Protein AF-0000000078073956 (afdb_homodimer)

Structure (mmCIF, N/CA/C/O backbone):
data_AF-0000000078073956-model_v1
#
loop_
_entity.id
_entity.type
_entity.pdbx_description
1 polymer 'Uncharacterized protein'
#
loop_
_atom_site.group_PDB
_atom_site.id
_atom_site.type_symbol
_atom_site.label_atom_id
_atom_site.label_alt_id
_atom_site.label_comp_id
_atom_site.label_asym_id
_atom_site.label_entity_id
_atom_site.label_seq_id
_atom_site.pdbx_PDB_ins_code
_atom_site.Cartn_x
_atom_site.Cartn_y
_atom_site.Cartn_z
_atom_site.occupancy
_atom_site.B_iso_or_equiv
_atom_site.auth_seq_id
_atom_site.auth_comp_id
_atom_site.auth_asym_id
_atom_site.auth_atom_id
_atom_site.pdbx_PDB_model_num
ATOM 1 N N . MET A 1 1 ? 27.609 -15.836 -13.531 1 16.92 1 MET A N 1
ATOM 2 C CA . MET A 1 1 ? 26.422 -16.516 -14.062 1 16.92 1 MET A CA 1
ATOM 3 C C . MET A 1 1 ? 25.359 -16.672 -12.992 1 16.92 1 MET A C 1
ATOM 5 O O . MET A 1 1 ? 25.562 -16.297 -11.836 1 16.92 1 MET A O 1
ATOM 9 N N . GLY A 1 2 ? 24.703 -18.016 -12.875 1 18.69 2 GLY A N 1
ATOM 10 C CA . GLY A 1 2 ? 23.375 -18.609 -12.781 1 18.69 2 GLY A CA 1
ATOM 11 C C . GLY A 1 2 ? 22.906 -18.781 -11.352 1 18.69 2 GLY A C 1
ATOM 12 O O . GLY A 1 2 ? 22 -19.578 -11.094 1 18.69 2 GLY A O 1
ATOM 13 N N . THR A 1 3 ? 23.516 -18.359 -10.336 1 19.8 3 THR A N 1
ATOM 14 C CA . THR A 1 3 ? 23.297 -18.859 -8.984 1 19.8 3 THR A CA 1
ATOM 15 C C . THR A 1 3 ? 21.969 -18.359 -8.43 1 19.8 3 THR A C 1
ATOM 17 O O . THR A 1 3 ? 21.406 -18.953 -7.508 1 19.8 3 THR A O 1
ATOM 20 N N . LEU A 1 4 ? 21.672 -17.156 -8.805 1 22.12 4 LEU A N 1
ATOM 21 C CA . LEU A 1 4 ? 20.484 -16.656 -8.133 1 22.12 4 LEU A CA 1
ATOM 22 C C . LEU A 1 4 ? 19.266 -17.484 -8.492 1 22.12 4 LEU A C 1
ATOM 24 O O . LEU A 1 4 ? 18.25 -17.453 -7.785 1 22.12 4 LEU A O 1
ATOM 28 N N . PHE A 1 5 ? 19.422 -18.281 -9.641 1 25.7 5 PHE A N 1
ATOM 29 C CA . PHE A 1 5 ? 18.344 -19.188 -10.008 1 25.7 5 PHE A CA 1
ATOM 30 C C . PHE A 1 5 ? 18.297 -20.375 -9.07 1 25.7 5 PHE A C 1
ATOM 32 O O . PHE A 1 5 ? 17.328 -21.141 -9.062 1 25.7 5 PHE A O 1
ATOM 39 N N . SER A 1 6 ? 19.469 -20.609 -8.352 1 22.72 6 SER A N 1
ATOM 40 C CA . SER A 1 6 ? 19.516 -21.828 -7.535 1 22.72 6 SER A CA 1
ATOM 41 C C . SER A 1 6 ? 18.625 -21.688 -6.305 1 22.72 6 SER A C 1
ATOM 43 O O . SER A 1 6 ? 18.094 -22.688 -5.805 1 22.72 6 SER A O 1
ATOM 45 N N . ALA A 1 7 ? 18.578 -20.516 -5.809 1 25.17 7 ALA A N 1
ATOM 46 C CA . ALA A 1 7 ? 17.828 -20.5 -4.559 1 25.17 7 ALA A CA 1
ATOM 47 C C . ALA A 1 7 ? 16.375 -20.906 -4.789 1 25.17 7 ALA A C 1
ATOM 49 O O . ALA A 1 7 ? 15.688 -21.328 -3.855 1 25.17 7 ALA A O 1
ATOM 50 N N . TYR A 1 8 ? 15.938 -20.781 -6.035 1 27.42 8 TYR A N 1
ATOM 51 C CA . TYR A 1 8 ? 14.609 -21.328 -6.281 1 27.42 8 TYR A CA 1
ATOM 52 C C . TYR A 1 8 ? 14.617 -22.844 -6.207 1 27.42 8 TYR A C 1
ATOM 54 O O . TYR A 1 8 ? 13.562 -23.484 -6.148 1 27.42 8 TYR A O 1
ATOM 62 N N . GLN A 1 9 ? 15.883 -23.5 -6.414 1 25.52 9 GLN A N 1
ATOM 63 C CA . GLN A 1 9 ? 15.945 -24.953 -6.473 1 25.52 9 GLN A CA 1
ATOM 64 C C . GLN A 1 9 ? 15.953 -25.562 -5.07 1 25.52 9 GLN A C 1
ATOM 66 O O . GLN A 1 9 ? 15.992 -26.781 -4.914 1 25.52 9 GLN A O 1
ATOM 71 N N . LEU A 1 10 ? 16.219 -24.797 -4.066 1 27.34 10 LEU A N 1
ATOM 72 C CA . LEU A 1 10 ? 16.391 -25.5 -2.799 1 27.34 10 LEU A CA 1
ATOM 73 C C . LEU A 1 10 ? 15.141 -26.297 -2.438 1 27.34 10 LEU A C 1
ATOM 75 O O . LEU A 1 10 ? 15.148 -27.078 -1.492 1 27.34 10 LEU A O 1
ATOM 79 N N . ASN A 1 11 ? 14.039 -25.953 -2.994 1 27.19 11 ASN A N 1
ATOM 80 C CA . ASN A 1 11 ? 12.961 -26.797 -2.484 1 27.19 11 ASN A CA 1
ATOM 81 C C . ASN A 1 11 ? 13.086 -28.234 -2.975 1 27.19 11 ASN A C 1
ATOM 83 O O . ASN A 1 11 ? 12.172 -29.047 -2.791 1 27.19 11 ASN A O 1
ATOM 87 N N . LYS A 1 12 ? 14.195 -28.656 -3.676 1 28.33 12 LYS A N 1
ATOM 88 C CA . LYS A 1 12 ? 14.148 -30.016 -4.18 1 28.33 12 LYS A CA 1
ATOM 89 C C . LYS A 1 12 ? 14.57 -31.016 -3.102 1 28.33 12 LYS A C 1
ATOM 91 O O . LYS A 1 12 ? 14.203 -32.188 -3.16 1 28.33 12 LYS A O 1
ATOM 96 N N . ASP A 1 13 ? 15.586 -30.875 -2.248 1 28.2 13 ASP A N 1
ATOM 97 C CA . ASP A 1 13 ? 16.266 -32 -1.629 1 28.2 13 ASP A CA 1
ATOM 98 C C . ASP A 1 13 ? 15.453 -32.562 -0.457 1 28.2 13 ASP A C 1
ATOM 100 O O . ASP A 1 13 ? 15.93 -33.406 0.282 1 28.2 13 ASP A O 1
ATOM 104 N N . ASP A 1 14 ? 14.578 -32.031 0.247 1 29.23 14 ASP A N 1
ATOM 105 C CA . ASP A 1 14 ? 13.977 -32.781 1.339 1 29.23 14 ASP A CA 1
ATOM 106 C C . ASP A 1 14 ? 13.234 -34 0.812 1 29.23 14 ASP A C 1
ATOM 108 O O . ASP A 1 14 ? 12.023 -33.938 0.585 1 29.23 14 ASP A O 1
ATOM 112 N N . GLN A 1 15 ? 13.789 -34.906 -0.003 1 24.67 15 GLN A N 1
ATOM 113 C CA . GLN A 1 15 ? 13.18 -36.156 -0.433 1 24.67 15 GLN A CA 1
ATOM 114 C C . GLN A 1 15 ? 12.836 -37.031 0.762 1 24.67 15 GLN A C 1
ATOM 116 O O . GLN A 1 15 ? 11.797 -37.688 0.773 1 24.67 15 GLN A O 1
ATOM 121 N N . GLY A 1 16 ? 13.852 -37.719 1.5 1 26.03 16 GLY A N 1
ATOM 122 C CA . GLY A 1 16 ? 13.75 -39.094 2.02 1 26.03 16 GLY A CA 1
ATOM 123 C C . GLY A 1 16 ? 12.867 -39.188 3.25 1 26.03 16 GLY A C 1
ATOM 124 O O . GLY A 1 16 ? 12.273 -40.25 3.508 1 26.03 16 GLY A O 1
ATOM 125 N N . LYS A 1 17 ? 13.375 -38.875 4.5 1 27.75 17 LYS A N 1
ATOM 126 C CA . LYS A 1 17 ? 12.75 -39.469 5.668 1 27.75 17 LYS A CA 1
ATOM 127 C C . LYS A 1 17 ? 11.281 -39.094 5.777 1 27.75 17 LYS A C 1
ATOM 129 O O . LYS A 1 17 ? 10.953 -37.906 5.773 1 27.75 17 LYS A O 1
ATOM 134 N N . ARG A 1 18 ? 10.375 -40.031 5.512 1 24.44 18 ARG A N 1
ATOM 135 C CA . ARG A 1 18 ? 8.922 -40.062 5.703 1 24.44 18 ARG A CA 1
ATOM 136 C C . ARG A 1 18 ? 8.555 -39.594 7.113 1 24.44 18 ARG A C 1
ATOM 138 O O . ARG A 1 18 ? 8.695 -40.344 8.07 1 24.44 18 ARG A O 1
ATOM 145 N N . GLY A 1 19 ? 9.156 -38.656 7.695 1 24.45 19 GLY A N 1
ATOM 146 C CA . GLY A 1 19 ? 8.602 -38.406 9.023 1 24.45 19 GLY A CA 1
ATOM 147 C C . GLY A 1 19 ? 7.09 -38.5 9.055 1 24.45 19 GLY A C 1
ATOM 148 O O . GLY A 1 19 ? 6.418 -38 8.141 1 24.45 19 GLY A O 1
ATOM 149 N N . THR A 1 20 ? 6.555 -39.531 9.656 1 21.47 20 THR A N 1
ATOM 150 C CA . THR A 1 20 ? 5.141 -39.781 9.898 1 21.47 20 THR A CA 1
ATOM 151 C C . THR A 1 20 ? 4.457 -38.531 10.461 1 21.47 20 THR A C 1
ATOM 153 O O . THR A 1 20 ? 4.77 -38.125 11.57 1 21.47 20 THR A O 1
ATOM 156 N N . VAL A 1 21 ? 4.547 -37.594 9.852 1 24.45 21 VAL A N 1
ATOM 157 C CA . VAL A 1 21 ? 3.695 -36.531 10.359 1 24.45 21 VAL A CA 1
ATOM 158 C C . VAL A 1 21 ? 2.355 -37.094 10.812 1 24.45 21 VAL A C 1
ATOM 160 O O . VAL A 1 21 ? 1.634 -37.688 10.016 1 24.45 21 VAL A O 1
ATOM 163 N N . CYS A 1 22 ? 2.439 -37.656 11.969 1 22.58 22 CYS A N 1
ATOM 164 C CA . CYS A 1 22 ? 1.168 -38.062 12.562 1 22.58 22 CYS A CA 1
ATOM 165 C C . CYS A 1 22 ? 0.066 -37.094 12.203 1 22.58 22 CYS A C 1
ATOM 167 O O . CYS A 1 22 ? 0.271 -35.875 12.266 1 22.58 22 CYS A O 1
ATOM 169 N N . HIS A 1 23 ? -0.717 -37.469 11.344 1 23.33 23 HIS A N 1
ATOM 170 C CA . HIS A 1 23 ? -1.996 -36.875 10.945 1 23.33 23 HIS A CA 1
ATOM 171 C C . HIS A 1 23 ? -2.84 -36.531 12.156 1 23.33 23 HIS A C 1
ATOM 173 O O . HIS A 1 23 ? -3.574 -37.344 12.688 1 23.33 23 HIS A O 1
ATOM 179 N N . GLU A 1 24 ? -2.186 -36.156 13.25 1 24.45 24 GLU A N 1
ATOM 180 C CA . GLU A 1 24 ? -3.32 -35.906 14.133 1 24.45 24 GLU A CA 1
ATOM 181 C C . GLU A 1 24 ? -4.41 -35.094 13.422 1 24.45 24 GLU A C 1
ATOM 183 O O . GLU A 1 24 ? -4.109 -34.188 12.648 1 24.45 24 GLU A O 1
ATOM 188 N N . PRO A 1 25 ? -5.574 -35.688 13.266 1 22.94 25 PRO A N 1
ATOM 189 C CA . PRO A 1 25 ? -6.695 -34.969 12.641 1 22.94 25 PRO A CA 1
ATOM 190 C C . PRO A 1 25 ? -6.75 -33.5 13.023 1 22.94 25 PRO A C 1
ATOM 192 O O . PRO A 1 25 ? -6.398 -33.125 14.148 1 22.94 25 PRO A O 1
ATOM 195 N N . LEU A 1 26 ? -6.379 -32.781 12.203 1 23.62 26 LEU A N 1
ATOM 196 C CA . LEU A 1 26 ? -6.621 -31.344 12.414 1 23.62 26 LEU A CA 1
ATOM 197 C C . LEU A 1 26 ? -7.801 -31.125 13.359 1 23.62 26 LEU A C 1
ATOM 199 O O . LEU A 1 26 ? -8.891 -31.656 13.125 1 23.62 26 LEU A O 1
ATOM 203 N N . GLY A 1 27 ? -7.621 -31.328 14.586 1 23.33 27 GLY A N 1
ATOM 204 C CA . GLY A 1 27 ? -8.742 -31.016 15.461 1 23.33 27 GLY A CA 1
ATOM 205 C C . GLY A 1 27 ? -9.711 -30.016 14.867 1 23.33 27 GLY A C 1
ATOM 206 O O . GLY A 1 27 ? -9.344 -29.25 13.984 1 23.33 27 GLY A O 1
ATOM 207 N N . GLU A 1 28 ? -11.055 -30.234 14.906 1 24.31 28 GLU A N 1
ATOM 208 C CA . GLU A 1 28 ? -12.188 -29.391 14.555 1 24.31 28 GLU A CA 1
ATOM 209 C C . GLU A 1 28 ? -11.969 -27.953 14.992 1 24.31 28 GLU A C 1
ATOM 211 O O . GLU A 1 28 ? -12.203 -27.609 16.156 1 24.31 28 GLU A O 1
ATOM 216 N N . TYR A 1 29 ? -10.914 -27.547 15.086 1 25.62 29 TYR A N 1
ATOM 217 C CA . TYR A 1 29 ? -11.031 -26.125 15.445 1 25.62 29 TYR A CA 1
ATOM 218 C C . TYR A 1 29 ? -12.25 -25.5 14.781 1 25.62 29 TYR A C 1
ATOM 220 O O . TYR A 1 29 ? -12.461 -25.656 13.578 1 25.62 29 TYR A O 1
ATOM 228 N N . TYR A 1 30 ? -13.359 -25.406 15.531 1 24.62 30 TYR A N 1
ATOM 229 C CA . TYR A 1 30 ? -14.664 -24.797 15.281 1 24.62 30 TYR A CA 1
ATOM 230 C C . TYR A 1 30 ? -14.508 -23.438 14.586 1 24.62 30 TYR A C 1
ATOM 232 O O . TYR A 1 30 ? -14.18 -22.438 15.227 1 24.62 30 TYR A O 1
ATOM 240 N N . TYR A 1 31 ? -13.711 -23.328 13.734 1 28.23 31 TYR A N 1
ATOM 241 C CA . TYR A 1 31 ? -14 -22.156 12.922 1 28.23 31 TYR A CA 1
ATOM 242 C C . TYR A 1 31 ? -15.5 -22.016 12.68 1 28.23 31 TYR A C 1
ATOM 244 O O . TYR A 1 31 ? -16.125 -22.906 12.125 1 28.23 31 TYR A O 1
ATOM 252 N N . ASP A 1 32 ? -16.141 -21.531 13.773 1 27.78 32 ASP A N 1
ATOM 253 C CA . ASP A 1 32 ? -17.562 -21.234 13.617 1 27.78 32 ASP A CA 1
ATOM 254 C C . ASP A 1 32 ? -17.859 -20.719 12.211 1 27.78 32 ASP A C 1
ATOM 256 O O . ASP A 1 32 ? -17.141 -19.859 11.695 1 27.78 32 ASP A O 1
ATOM 260 N N . HIS A 1 33 ? -18.484 -21.453 11.422 1 31.03 33 HIS A N 1
ATOM 261 C CA . HIS A 1 33 ? -19.172 -21.156 10.164 1 31.03 33 HIS A CA 1
ATOM 262 C C . HIS A 1 33 ? -19.625 -19.703 10.125 1 31.03 33 HIS A C 1
ATOM 264 O O . HIS A 1 33 ? -19.781 -19.141 9.039 1 31.03 33 HIS A O 1
ATOM 270 N N . GLU A 1 34 ? -20.141 -19.172 11.258 1 32.16 34 GLU A N 1
ATOM 271 C CA . GLU A 1 34 ? -20.828 -17.891 11.453 1 32.16 34 GLU A CA 1
ATOM 272 C C . GLU A 1 34 ? -19.859 -16.719 11.328 1 32.16 34 GLU A C 1
ATOM 274 O O . GLU A 1 34 ? -20.266 -15.586 11.094 1 32.16 34 GLU A O 1
ATOM 279 N N . LEU A 1 35 ? -18.781 -16.844 11.883 1 31.05 35 LEU A N 1
ATOM 280 C CA . LEU A 1 35 ? -17.875 -15.703 11.75 1 31.05 35 LEU A CA 1
ATOM 281 C C . LEU A 1 35 ? -17.531 -15.469 10.281 1 31.05 35 LEU A C 1
ATOM 283 O O . LEU A 1 35 ? -16.906 -14.461 9.945 1 31.05 35 LEU A O 1
ATOM 287 N N . LEU A 1 36 ? -17.578 -16.609 9.375 1 32.38 36 LEU A N 1
ATOM 288 C CA . LEU A 1 36 ? -17.703 -16.422 7.938 1 32.38 36 LEU A CA 1
ATOM 289 C C . LEU A 1 36 ? -18.984 -15.664 7.602 1 32.38 36 LEU A C 1
ATOM 291 O O . LEU A 1 36 ? -20.094 -16.156 7.867 1 32.38 36 LEU A O 1
ATOM 295 N N . GLY A 1 37 ? -19.234 -14.578 8.164 1 31.86 37 GLY A N 1
ATOM 296 C CA . GLY A 1 37 ? -20.531 -13.992 7.871 1 31.86 37 GLY A CA 1
ATOM 297 C C . GLY A 1 37 ? -21.234 -14.641 6.691 1 31.86 37 GLY A C 1
ATOM 298 O O . GLY A 1 37 ? -21 -15.82 6.402 1 31.86 37 GLY A O 1
ATOM 299 N N . ASP A 1 38 ? -22.094 -14.078 5.992 1 32.31 38 ASP A N 1
ATOM 300 C CA . ASP A 1 38 ? -22.5 -14.672 4.723 1 32.31 38 ASP A CA 1
ATOM 301 C C . ASP A 1 38 ? -21.312 -15.289 3.994 1 32.31 38 ASP A C 1
ATOM 303 O O . ASP A 1 38 ? -21.391 -15.555 2.791 1 32.31 38 ASP A O 1
ATOM 307 N N . PHE A 1 39 ? -20.281 -15.516 4.551 1 32.25 39 PHE A N 1
ATOM 308 C CA . PHE A 1 39 ? -18.969 -16.031 4.211 1 32.25 39 PHE A CA 1
ATOM 309 C C . PHE A 1 39 ? -19 -17.547 4.031 1 32.25 39 PHE A C 1
ATOM 311 O O . PHE A 1 39 ? -18.016 -18.234 4.293 1 32.25 39 PHE A O 1
ATOM 318 N N . GLY A 1 40 ? -19.922 -18.328 4.148 1 33.19 40 GLY A N 1
ATOM 319 C CA . GLY A 1 40 ? -19.953 -19.75 3.816 1 33.19 40 GLY A CA 1
ATOM 320 C C . GLY A 1 40 ? -18.984 -20.109 2.705 1 33.19 40 GLY A C 1
ATOM 321 O O . GLY A 1 40 ? -18.281 -21.125 2.797 1 33.19 40 GLY A O 1
ATOM 322 N N . ASN A 1 41 ? -19.219 -19.844 1.442 1 36.34 41 ASN A N 1
ATOM 323 C CA . ASN A 1 41 ? -18.391 -20.172 0.289 1 36.34 41 ASN A CA 1
ATOM 324 C C . ASN A 1 41 ? -17.016 -19.516 0.381 1 36.34 41 ASN A C 1
ATOM 326 O O . ASN A 1 41 ? -16.906 -18.281 0.325 1 36.34 41 ASN A O 1
ATOM 330 N N . THR A 1 42 ? -16.062 -19.859 1.304 1 43.91 42 THR A N 1
ATOM 331 C CA . THR A 1 42 ? -14.68 -19.391 1.347 1 43.91 42 THR A CA 1
ATOM 332 C C . THR A 1 42 ? -14.273 -18.781 0.009 1 43.91 42 THR A C 1
ATOM 334 O O . THR A 1 42 ? -13.984 -19.5 -0.948 1 43.91 42 THR A O 1
ATOM 337 N N . PHE A 1 43 ? -15.031 -18.016 -0.68 1 52.09 43 PHE A N 1
ATOM 338 C CA . PHE A 1 43 ? -14.766 -17.375 -1.969 1 52.09 43 PHE A CA 1
ATOM 339 C C . PHE A 1 43 ? -13.422 -16.672 -1.963 1 52.09 43 PHE A C 1
ATOM 341 O O . PHE A 1 43 ? -13.211 -15.719 -1.208 1 52.09 43 PHE A O 1
ATOM 348 N N . PHE A 1 44 ? -12.414 -17.484 -2.051 1 68.38 44 PHE A N 1
ATOM 349 C CA . PHE A 1 44 ? -11.086 -16.984 -2.381 1 68.38 44 PHE A CA 1
ATOM 350 C C . PHE A 1 44 ? -11.062 -16.422 -3.797 1 68.38 44 PHE A C 1
ATOM 352 O O . PHE A 1 44 ? -10.758 -17.141 -4.75 1 68.38 44 PHE A O 1
ATOM 359 N N . PRO A 1 45 ? -11.484 -15.266 -3.838 1 86.62 45 PRO A N 1
ATOM 360 C CA . PRO A 1 45 ? -11.406 -14.688 -5.18 1 86.62 45 PRO A CA 1
ATOM 361 C C . PRO A 1 45 ? -9.969 -14.492 -5.656 1 86.62 45 PRO A C 1
ATOM 363 O O . PRO A 1 45 ? -9.039 -14.523 -4.848 1 86.62 45 PRO A O 1
ATOM 366 N N . ARG A 1 46 ? -9.859 -14.555 -6.941 1 94.12 46 ARG A N 1
ATOM 367 C CA . ARG A 1 46 ? -8.578 -14.227 -7.551 1 94.12 46 ARG A CA 1
ATOM 368 C C . ARG A 1 46 ? -8.039 -12.898 -7.027 1 94.12 46 ARG A C 1
ATOM 370 O O . ARG A 1 46 ? -6.863 -12.797 -6.688 1 94.12 46 ARG A O 1
ATOM 377 N N . THR A 1 47 ? -8.945 -11.961 -7.023 1 96.31 47 THR A N 1
ATOM 378 C CA . THR A 1 47 ? -8.57 -10.641 -6.543 1 96.31 47 THR A CA 1
ATOM 379 C C . THR A 1 47 ? -9.414 -10.234 -5.336 1 96.31 47 THR A C 1
ATOM 381 O O . THR A 1 47 ? -10.648 -10.227 -5.41 1 96.31 47 THR A O 1
ATOM 384 N N . GLN A 1 48 ? -8.727 -9.922 -4.242 1 95.25 48 GLN A N 1
ATOM 385 C CA . GLN A 1 48 ? -9.398 -9.445 -3.035 1 95.25 48 GLN A CA 1
ATOM 386 C C . GLN A 1 48 ? -8.859 -8.078 -2.613 1 95.25 48 GLN A C 1
ATOM 388 O O . GLN A 1 48 ? -7.664 -7.93 -2.363 1 95.25 48 GLN A O 1
ATOM 393 N N . PHE A 1 49 ? -9.836 -7.191 -2.551 1 96.12 49 PHE A N 1
ATOM 394 C CA . PHE A 1 49 ? -9.469 -5.875 -2.045 1 96.12 49 PHE A CA 1
ATOM 395 C C . PHE A 1 49 ? -9.672 -5.793 -0.538 1 96.12 49 PHE A C 1
ATOM 397 O O . PHE A 1 49 ? -10.656 -6.328 -0.012 1 96.12 49 PHE A O 1
ATOM 404 N N . THR A 1 50 ? -8.766 -5.164 0.147 1 94.75 50 THR A N 1
ATOM 405 C CA . THR A 1 50 ? -8.805 -4.992 1.595 1 94.75 50 THR A CA 1
ATOM 406 C C . THR A 1 50 ? -8.711 -3.516 1.966 1 94.75 50 THR A C 1
ATOM 408 O O . THR A 1 50 ? -9.148 -2.65 1.202 1 94.75 50 THR A O 1
ATOM 411 N N . SER A 1 51 ? -8.203 -3.254 3.168 1 94.38 51 SER A N 1
ATOM 412 C CA . SER A 1 51 ? -7.957 -1.874 3.572 1 94.38 51 SER A CA 1
ATOM 413 C C . SER A 1 51 ? -6.629 -1.364 3.02 1 94.38 51 SER A C 1
ATOM 415 O O . SER A 1 51 ? -6.352 -0.164 3.062 1 94.38 51 SER A O 1
ATOM 417 N N . ARG A 1 52 ? -5.867 -2.242 2.443 1 94.5 52 ARG A N 1
ATOM 418 C CA . ARG A 1 52 ? -4.535 -1.885 1.963 1 94.5 52 ARG A CA 1
ATOM 419 C C . ARG A 1 52 ? -4.57 -1.511 0.485 1 94.5 52 ARG A C 1
ATOM 421 O O . ARG A 1 52 ? -5.438 -1.975 -0.258 1 94.5 52 ARG A O 1
ATOM 428 N N . THR A 1 53 ? -3.662 -0.667 0.14 1 96.81 53 THR A N 1
ATOM 429 C CA . THR A 1 53 ? -3.461 -0.372 -1.274 1 96.81 53 THR A CA 1
ATOM 430 C C . THR A 1 53 ? -3.105 -1.64 -2.047 1 96.81 53 THR A C 1
ATOM 432 O O . THR A 1 53 ? -2.352 -2.48 -1.554 1 96.81 53 THR A O 1
ATOM 435 N N . GLY A 1 54 ? -3.59 -1.653 -3.266 1 97.62 54 GLY A N 1
ATOM 436 C CA . GLY A 1 54 ? -3.385 -2.859 -4.051 1 97.62 54 GLY A CA 1
ATOM 437 C C . GLY A 1 54 ? -4.48 -3.891 -3.857 1 97.62 54 GLY A C 1
ATOM 438 O O . GLY A 1 54 ? -5.648 -3.537 -3.68 1 97.62 54 GLY A O 1
ATOM 439 N N . ALA A 1 55 ? -4.078 -5.113 -4.016 1 97.5 55 ALA A N 1
ATOM 440 C CA . ALA A 1 55 ? -5.012 -6.223 -3.838 1 97.5 55 ALA A CA 1
ATOM 441 C C . ALA A 1 55 ? -4.27 -7.516 -3.521 1 97.5 55 ALA A C 1
ATOM 443 O O . ALA A 1 55 ? -3.145 -7.723 -3.979 1 97.5 55 ALA A O 1
ATOM 444 N N . ILE A 1 56 ? -4.93 -8.289 -2.703 1 96.62 56 ILE A N 1
ATOM 445 C CA . ILE A 1 56 ? -4.438 -9.656 -2.533 1 96.62 56 ILE A CA 1
ATOM 446 C C . ILE A 1 56 ? -4.836 -10.5 -3.74 1 96.62 56 ILE A C 1
ATOM 448 O O . ILE A 1 56 ? -6.023 -10.609 -4.062 1 96.62 56 ILE A O 1
ATOM 452 N N . VAL A 1 57 ? -3.82 -11.07 -4.371 1 97.62 57 VAL A N 1
ATOM 453 C CA . VAL A 1 57 ? -4.07 -11.883 -5.555 1 97.62 57 VAL A CA 1
ATOM 454 C C . VAL A 1 57 ? -3.752 -13.344 -5.254 1 97.62 57 VAL A C 1
ATOM 456 O O . VAL A 1 57 ? -2.74 -13.648 -4.617 1 97.62 57 VAL A O 1
ATOM 459 N N . THR A 1 58 ? -4.668 -14.195 -5.758 1 96.94 58 THR A N 1
ATOM 460 C CA . THR A 1 58 ? -4.516 -15.625 -5.512 1 96.94 58 THR A CA 1
ATOM 461 C C . THR A 1 58 ? -4.535 -16.406 -6.824 1 96.94 58 THR A C 1
ATOM 463 O O . THR A 1 58 ? -5.246 -16.031 -7.762 1 96.94 58 THR A O 1
ATOM 466 N N . GLY A 1 59 ? -3.721 -17.344 -6.902 1 96.38 59 GLY A N 1
ATOM 467 C CA . GLY A 1 59 ? -3.719 -18.297 -7.996 1 96.38 59 GLY A CA 1
ATOM 468 C C . GLY A 1 59 ? -3.713 -19.734 -7.527 1 96.38 59 GLY A C 1
ATOM 469 O O . GLY A 1 59 ? -3.117 -20.062 -6.496 1 96.38 59 GLY A O 1
ATOM 470 N N . TRP A 1 60 ? -4.309 -20.562 -8.32 1 94.69 60 TRP A N 1
ATOM 471 C CA . TRP A 1 60 ? -4.457 -21.969 -7.949 1 94.69 60 TRP A CA 1
ATOM 472 C C . TRP A 1 60 ? -3.82 -22.891 -8.992 1 94.69 60 TRP A C 1
ATOM 474 O O . TRP A 1 60 ? -4.438 -23.188 -10.016 1 94.69 60 TRP A O 1
ATOM 484 N N . PRO A 1 61 ? -2.672 -23.391 -8.672 1 93.94 61 PRO A N 1
ATOM 485 C CA . PRO A 1 61 ? -2.006 -24.281 -9.633 1 93.94 61 PRO A CA 1
ATOM 486 C C . PRO A 1 61 ? -2.631 -25.672 -9.688 1 93.94 61 PRO A C 1
ATOM 488 O O . PRO A 1 61 ? -3.256 -26.109 -8.711 1 93.94 61 PRO A O 1
ATOM 491 N N . ALA A 1 62 ? -2.408 -26.297 -10.703 1 91 62 ALA A N 1
ATOM 492 C CA . ALA A 1 62 ? -2.967 -27.625 -10.906 1 91 62 ALA A CA 1
ATOM 493 C C . ALA A 1 62 ? -2.434 -28.609 -9.867 1 91 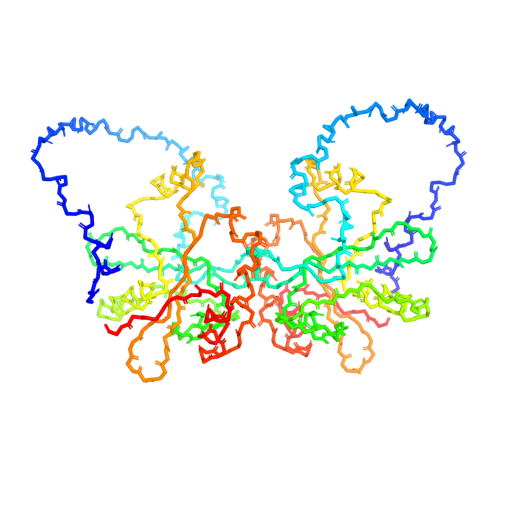62 ALA A C 1
ATOM 495 O O . ALA A 1 62 ? -3.141 -29.531 -9.461 1 91 62 ALA A O 1
ATOM 496 N N . LYS A 1 63 ? -1.286 -28.422 -9.406 1 91.12 63 LYS A N 1
ATOM 497 C CA . LYS A 1 63 ? -0.617 -29.359 -8.5 1 91.12 63 LYS A CA 1
ATOM 498 C C . LYS A 1 63 ? -1.138 -29.203 -7.078 1 91.12 63 LYS A C 1
ATOM 500 O O . LYS A 1 63 ? -0.727 -29.953 -6.18 1 91.12 63 LYS A O 1
ATOM 505 N N . GLY A 1 64 ? -1.973 -28.297 -6.91 1 89.56 64 GLY A N 1
ATOM 506 C CA . GLY A 1 64 ? -2.549 -28.109 -5.586 1 89.56 64 GLY A CA 1
ATOM 507 C C . GLY A 1 64 ? -1.981 -26.922 -4.848 1 89.56 64 GLY A C 1
ATOM 508 O O . GLY A 1 64 ? -0.978 -26.344 -5.27 1 89.5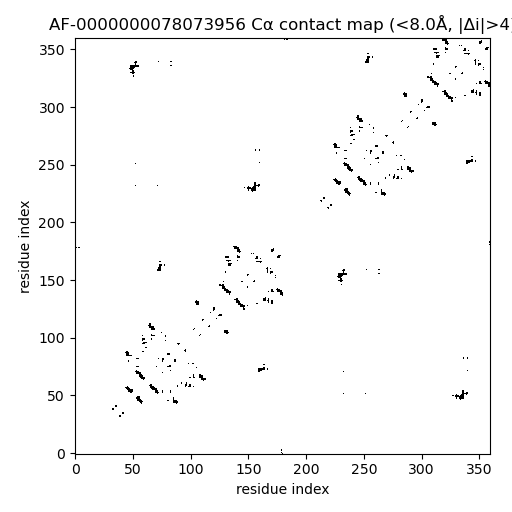6 64 GLY A O 1
ATOM 509 N N . GLY A 1 65 ? -2.725 -26.531 -3.732 1 92.56 65 GLY A N 1
ATOM 510 C CA . GLY A 1 65 ? -2.316 -25.328 -3.02 1 92.56 65 GLY A CA 1
ATOM 511 C C . GLY A 1 65 ? -2.697 -24.047 -3.738 1 92.56 65 GLY A C 1
ATOM 512 O O . GLY A 1 65 ? -3.586 -24.047 -4.594 1 92.56 65 GLY A O 1
ATOM 513 N N . TYR A 1 66 ? -2.078 -22.938 -3.242 1 94.31 66 TYR A N 1
ATOM 514 C CA . TYR A 1 66 ? -2.371 -21.672 -3.9 1 94.31 66 TYR A CA 1
ATOM 515 C C . TYR A 1 66 ? -1.225 -20.688 -3.717 1 94.31 66 TYR A C 1
ATOM 517 O O . TYR A 1 66 ? -0.457 -20.797 -2.756 1 94.31 66 TYR A O 1
ATOM 525 N N . TYR A 1 67 ? -1.064 -19.906 -4.727 1 95.44 67 TYR A N 1
ATOM 526 C CA . TYR A 1 67 ? -0.202 -18.734 -4.633 1 95.44 67 TYR A CA 1
ATOM 527 C C . TYR A 1 67 ? -0.971 -17.531 -4.098 1 95.44 67 TYR A C 1
ATOM 529 O O . TYR A 1 67 ? -2.156 -17.359 -4.395 1 95.44 67 TYR A O 1
ATOM 537 N N . THR A 1 68 ? -0.288 -16.719 -3.289 1 96 68 THR A N 1
ATOM 538 C CA . THR A 1 68 ? -0.932 -15.484 -2.867 1 96 68 THR A CA 1
ATOM 539 C C . THR A 1 68 ? 0.102 -14.383 -2.648 1 96 68 THR A C 1
ATOM 541 O O . THR A 1 68 ? 1.243 -14.664 -2.273 1 96 68 THR A O 1
ATOM 544 N N . ARG A 1 69 ? -0.355 -13.18 -2.955 1 95.81 69 ARG A N 1
ATOM 545 C CA . ARG A 1 69 ? 0.518 -12.016 -2.811 1 95.81 69 ARG A CA 1
ATOM 546 C C . ARG A 1 69 ? -0.288 -10.727 -2.797 1 95.81 69 ARG A C 1
ATOM 548 O O . ARG A 1 69 ? -1.24 -10.57 -3.564 1 95.81 69 ARG A O 1
ATOM 555 N N . LEU A 1 70 ? 0.121 -9.875 -1.85 1 96.25 70 LEU A N 1
ATOM 556 C CA . LEU A 1 70 ? -0.377 -8.508 -1.967 1 96.25 70 LEU A CA 1
ATOM 557 C C . LEU A 1 70 ? 0.327 -7.77 -3.1 1 96.25 70 LEU A C 1
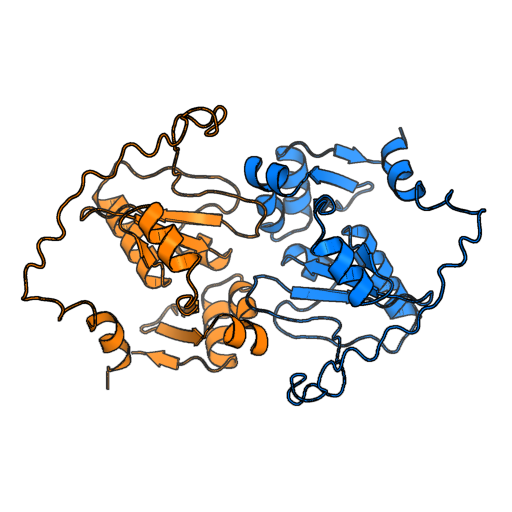ATOM 559 O O . LEU A 1 70 ? 1.521 -7.473 -3.006 1 96.25 70 LEU A O 1
ATOM 563 N N . CYS A 1 71 ? -0.441 -7.422 -4.105 1 98.06 71 CYS A N 1
ATOM 564 C CA . CYS A 1 71 ? 0.142 -6.855 -5.316 1 98.06 71 CYS A CA 1
ATOM 565 C C . CYS A 1 71 ? -0.043 -5.344 -5.355 1 98.06 71 CYS A C 1
ATOM 567 O O . CYS A 1 71 ? -1.12 -4.836 -5.035 1 98.06 71 CYS A O 1
ATOM 569 N N . SER A 1 72 ? 1.077 -4.719 -5.727 1 97.88 72 SER A N 1
ATOM 570 C CA . SER A 1 72 ? 1.003 -3.291 -6.023 1 97.88 72 SER A CA 1
ATOM 571 C C . SER A 1 72 ? 0.282 -3.037 -7.344 1 97.88 72 SER A C 1
ATOM 573 O O . SER A 1 72 ? -0.097 -3.979 -8.039 1 97.88 72 SER A O 1
ATOM 575 N N . LEU A 1 73 ? 0.137 -1.754 -7.668 1 98.06 73 LEU A N 1
ATOM 576 C CA . LEU A 1 73 ? -0.585 -1.392 -8.883 1 98.06 73 LEU A CA 1
ATOM 577 C C . LEU A 1 73 ? 0.161 -1.872 -10.125 1 98.06 73 LEU A C 1
ATOM 579 O O . LEU A 1 73 ? -0.45 -2.404 -11.055 1 98.06 73 LEU A O 1
ATOM 583 N N . VAL A 1 74 ? 1.412 -1.69 -10.133 1 97.94 74 VAL A N 1
ATOM 584 C CA . VAL A 1 74 ? 2.211 -2.115 -11.273 1 97.94 74 VAL A CA 1
ATOM 585 C C . VAL A 1 74 ? 2.174 -3.639 -11.391 1 97.94 74 VAL A C 1
ATOM 587 O O . VAL A 1 74 ? 2.186 -4.18 -12.5 1 97.94 74 VAL A O 1
ATOM 590 N N . GLU A 1 75 ? 2.092 -4.293 -10.297 1 98.12 75 GLU A N 1
ATOM 591 C CA . GLU A 1 75 ? 2.02 -5.75 -10.32 1 98.12 75 GLU A CA 1
ATOM 592 C C . GLU A 1 75 ? 0.648 -6.23 -10.781 1 98.12 75 GLU A C 1
ATOM 594 O O . GLU A 1 75 ? 0.542 -7.25 -11.469 1 98.12 75 GLU A O 1
ATOM 599 N N . LEU A 1 76 ? -0.348 -5.52 -10.391 1 98.31 76 LEU A N 1
ATOM 600 C CA . LEU A 1 76 ? -1.674 -5.844 -10.906 1 98.31 76 LEU A CA 1
ATOM 601 C C . LEU A 1 76 ? -1.715 -5.715 -12.43 1 98.31 76 LEU A C 1
ATOM 603 O O . LEU A 1 76 ? -2.266 -6.578 -13.109 1 98.31 76 LEU A O 1
ATOM 607 N N . ASP A 1 77 ? -1.17 -4.66 -12.898 1 97.75 77 ASP A N 1
ATOM 608 C CA . ASP A 1 77 ? -1.103 -4.457 -14.344 1 97.75 77 ASP A CA 1
ATOM 609 C C . ASP A 1 77 ? -0.323 -5.582 -15.023 1 97.75 77 ASP A C 1
ATOM 611 O O . ASP A 1 77 ? -0.733 -6.082 -16.062 1 97.75 77 ASP A O 1
ATOM 615 N N . PHE A 1 78 ? 0.752 -5.965 -14.453 1 98 78 PHE A N 1
ATOM 616 C CA . PHE A 1 78 ? 1.573 -7.055 -14.961 1 98 78 PHE A CA 1
ATOM 617 C C . PHE A 1 78 ? 0.76 -8.344 -15.07 1 98 78 PHE A C 1
ATOM 619 O O . PHE A 1 78 ? 0.918 -9.102 -16.031 1 98 78 PHE A O 1
ATOM 626 N N . LEU A 1 79 ? -0.123 -8.555 -14.133 1 98.06 79 LEU A N 1
ATOM 627 C CA . LEU A 1 79 ? -0.94 -9.766 -14.078 1 98.06 79 LEU A CA 1
ATOM 628 C C . LEU A 1 79 ? -2.193 -9.609 -14.938 1 98.06 79 LEU A C 1
ATOM 630 O O . LEU A 1 79 ? -2.975 -10.555 -15.078 1 98.06 79 LEU A O 1
ATOM 634 N N . GLY A 1 80 ? -2.393 -8.422 -15.453 1 97.44 80 GLY A N 1
ATOM 635 C CA . GLY A 1 80 ? -3.582 -8.156 -16.25 1 97.44 80 GLY A CA 1
ATOM 636 C C . GLY A 1 80 ? -4.844 -8.055 -15.414 1 97.44 80 GLY A C 1
ATOM 637 O O . GLY A 1 80 ? -5.926 -8.438 -15.867 1 97.44 80 GLY A O 1
ATOM 638 N N . LEU A 1 81 ? -4.742 -7.637 -14.195 1 97.44 81 LEU A N 1
ATOM 639 C CA . LEU A 1 81 ? -5.879 -7.543 -13.289 1 97.44 81 LEU A CA 1
ATOM 640 C C . LEU A 1 81 ? -6.305 -6.09 -13.086 1 97.44 81 LEU A C 1
ATOM 642 O O . LEU A 1 81 ? -5.457 -5.199 -13 1 97.44 81 LEU A O 1
ATOM 646 N N . ASP A 1 82 ? -7.578 -5.938 -13.016 1 95.88 82 ASP A N 1
ATOM 647 C CA . ASP A 1 82 ? -8.141 -4.609 -12.812 1 95.88 82 ASP A CA 1
ATOM 648 C C . ASP A 1 82 ? -7.906 -4.125 -11.383 1 95.88 82 ASP A C 1
ATOM 650 O O . ASP A 1 82 ? -8.07 -4.891 -10.43 1 95.88 82 ASP A O 1
ATOM 654 N N . ARG A 1 83 ? -7.535 -2.891 -11.227 1 95.88 83 ARG A N 1
ATOM 655 C CA . ARG A 1 83 ? -7.184 -2.375 -9.914 1 95.88 83 ARG A CA 1
ATOM 656 C C . ARG A 1 83 ? -8.43 -1.972 -9.133 1 95.88 83 ARG A C 1
ATOM 658 O O . ARG A 1 83 ? -8.344 -1.632 -7.949 1 95.88 83 ARG A O 1
ATOM 665 N N . PHE A 1 84 ? -9.594 -2.074 -9.734 1 96.06 84 PHE A N 1
ATOM 666 C CA . PHE A 1 84 ? -10.805 -1.637 -9.039 1 96.06 84 PHE A CA 1
ATOM 667 C C . PHE A 1 84 ? -11.828 -2.764 -8.969 1 96.06 84 PHE A C 1
ATOM 669 O O . PHE A 1 84 ? -12.75 -2.723 -8.156 1 96.06 84 PHE A O 1
ATOM 676 N N . LYS A 1 85 ? -11.688 -3.625 -9.883 1 94 85 LYS A N 1
ATOM 677 C CA . LYS A 1 85 ? -12.703 -4.668 -9.984 1 94 85 LYS A CA 1
ATOM 678 C C . LYS A 1 85 ? -12.117 -6.039 -9.664 1 94 85 LYS A C 1
ATOM 680 O O . LYS A 1 85 ? -11.125 -6.453 -10.266 1 94 85 LYS A O 1
ATOM 685 N N . ALA A 1 86 ? -12.797 -6.719 -8.828 1 92.81 86 ALA A N 1
ATOM 686 C CA . ALA A 1 86 ? -12.352 -8.055 -8.43 1 92.81 86 ALA A CA 1
ATOM 687 C C . ALA A 1 86 ? -12.656 -9.078 -9.523 1 92.81 86 ALA A C 1
ATOM 689 O O . ALA A 1 86 ? -13.602 -8.906 -10.297 1 92.81 86 ALA A O 1
ATOM 690 N N . ARG A 1 87 ? -11.828 -10.031 -9.57 1 93.5 87 ARG A N 1
ATOM 691 C CA . ARG A 1 87 ? -12.023 -11.164 -10.469 1 93.5 87 ARG A CA 1
ATOM 692 C C . ARG A 1 87 ? -11.961 -12.484 -9.703 1 93.5 87 ARG A C 1
ATOM 694 O O . ARG A 1 87 ? -11.375 -12.562 -8.625 1 93.5 87 ARG A O 1
ATOM 701 N N . ASN A 1 88 ? -12.656 -13.461 -10.32 1 91.06 88 ASN A N 1
ATOM 702 C CA . ASN A 1 88 ? -12.617 -14.805 -9.75 1 91.06 88 ASN A CA 1
ATOM 703 C C . ASN A 1 88 ? -11.625 -15.695 -10.492 1 91.06 88 ASN A C 1
ATOM 705 O O . ASN A 1 88 ? -11.094 -15.312 -11.531 1 91.06 88 ASN A O 1
ATOM 709 N N . LYS A 1 89 ? -11.461 -16.797 -9.906 1 90.88 89 LYS A N 1
ATOM 710 C CA . LYS A 1 89 ? -10.609 -17.812 -10.516 1 90.88 89 LYS A CA 1
ATOM 711 C C . LYS A 1 89 ? -11.117 -18.203 -11.906 1 90.88 89 LYS A C 1
ATOM 713 O O . LYS A 1 89 ? -12.32 -18.266 -12.133 1 90.88 89 LYS A O 1
ATOM 718 N N . SER A 1 90 ? -10.094 -18.5 -12.734 1 89.81 90 SER A N 1
ATOM 719 C CA . SER A 1 90 ? -10.477 -18.969 -14.055 1 89.81 90 SER A CA 1
ATOM 720 C C . SER A 1 90 ? -10.883 -20.438 -14.023 1 89.81 90 SER A C 1
ATOM 722 O O . SER A 1 90 ? -10.25 -21.25 -13.328 1 89.81 90 SER A O 1
ATOM 724 N N . GLU A 1 91 ? -11.883 -20.781 -14.844 1 88.94 91 GLU A N 1
ATOM 725 C CA . GLU A 1 91 ? -12.266 -22.188 -14.992 1 88.94 91 GLU A CA 1
ATOM 726 C C . GLU A 1 91 ? -11.367 -22.906 -15.984 1 88.94 91 GLU A C 1
ATOM 728 O O . GLU A 1 91 ? -11.32 -24.141 -16.016 1 88.94 91 GLU A O 1
ATOM 733 N N . ASP A 1 92 ? -10.719 -22.094 -16.797 1 93.12 92 ASP A N 1
ATOM 734 C CA . ASP A 1 92 ? -9.766 -22.656 -17.75 1 93.12 92 ASP A CA 1
ATOM 735 C C . ASP A 1 92 ? -8.43 -22.969 -17.078 1 93.12 92 ASP A C 1
ATOM 737 O O . ASP A 1 92 ? -7.73 -22.062 -16.625 1 93.12 92 ASP A O 1
ATOM 741 N N . ILE A 1 93 ? -8.062 -24.25 -17.094 1 92.44 93 ILE A N 1
ATOM 742 C CA . ILE A 1 93 ? -6.891 -24.734 -16.375 1 92.44 93 ILE A CA 1
ATOM 743 C C . ILE A 1 93 ? -5.633 -24.078 -16.938 1 92.44 93 ILE A C 1
ATOM 745 O O . ILE A 1 93 ? -4.73 -23.703 -16.172 1 92.44 93 ILE A O 1
ATOM 749 N N . ASP A 1 94 ? -5.57 -23.969 -18.234 1 95 94 ASP A N 1
ATOM 750 C CA . ASP A 1 94 ? -4.391 -23.375 -18.844 1 95 94 ASP A CA 1
ATOM 751 C C . ASP A 1 94 ? -4.258 -21.906 -18.469 1 95 94 ASP A C 1
ATOM 753 O O . ASP A 1 94 ? -3.148 -21.406 -18.234 1 95 94 ASP A O 1
ATOM 757 N N . GLU A 1 95 ? -5.336 -21.266 -18.438 1 95.56 95 GLU A N 1
ATOM 758 C CA . GLU A 1 95 ? -5.324 -19.859 -18.031 1 95.56 95 GLU A CA 1
ATOM 759 C C . GLU A 1 95 ? -4.887 -19.703 -16.578 1 95.56 95 GLU A C 1
ATOM 761 O O . GLU A 1 95 ? -4.125 -18.797 -16.25 1 95.56 95 GLU A O 1
ATOM 766 N N . GLU A 1 96 ? -5.414 -20.594 -15.766 1 95.69 96 GLU A N 1
ATOM 767 C CA . GLU A 1 96 ? -5.059 -20.531 -14.352 1 95.69 96 GLU A CA 1
ATOM 768 C C . GLU A 1 96 ? -3.58 -20.844 -14.141 1 95.69 96 GLU A C 1
ATOM 770 O O . GLU A 1 96 ? -2.908 -20.188 -13.344 1 95.69 96 GLU A O 1
ATOM 775 N N . GLU A 1 97 ? -3.115 -21.75 -14.891 1 95.81 97 GLU A N 1
ATOM 776 C CA . GLU A 1 97 ? -1.697 -22.078 -14.797 1 95.81 97 GLU A CA 1
ATOM 777 C C . GLU A 1 97 ? -0.827 -20.922 -15.258 1 95.81 97 GLU A C 1
ATOM 779 O O . GLU A 1 97 ? 0.223 -20.641 -14.672 1 95.81 97 GLU A O 1
ATOM 784 N N . ALA A 1 98 ? -1.227 -20.328 -16.328 1 97.62 98 ALA A N 1
ATOM 785 C CA . ALA A 1 98 ? -0.501 -19.156 -16.828 1 97.62 98 ALA A CA 1
ATOM 786 C C . ALA A 1 98 ? -0.49 -18.047 -15.781 1 97.62 98 ALA A C 1
ATOM 788 O O . ALA A 1 98 ? 0.532 -17.391 -15.578 1 97.62 98 ALA A O 1
ATOM 789 N N . HIS A 1 99 ? -1.659 -17.859 -15.195 1 98.06 99 HIS A N 1
ATOM 790 C CA . HIS A 1 99 ? -1.765 -16.875 -14.133 1 98.06 99 HIS A CA 1
ATOM 791 C C . HIS A 1 99 ? -0.807 -17.203 -12.984 1 98.06 99 HIS A C 1
ATOM 793 O O . HIS A 1 99 ? -0.07 -16.328 -12.523 1 98.06 99 HIS A O 1
ATOM 799 N N . CYS A 1 100 ? -0.747 -18.406 -12.555 1 96.62 100 CYS A N 1
ATOM 800 C CA . CYS A 1 100 ? 0.161 -18.828 -11.5 1 96.62 100 CYS A CA 1
ATOM 801 C C . CYS A 1 100 ? 1.612 -18.578 -11.891 1 96.62 100 CYS A C 1
ATOM 803 O O . CYS A 1 100 ? 2.428 -18.172 -11.07 1 96.62 100 CYS A O 1
ATOM 805 N N . GLY A 1 101 ? 1.897 -18.875 -13.164 1 96.62 101 GLY A N 1
ATOM 806 C CA . GLY A 1 101 ? 3.236 -18.594 -13.664 1 96.62 101 GLY A CA 1
ATOM 807 C C . GLY A 1 101 ? 3.637 -17.141 -13.531 1 96.62 101 GLY A C 1
ATOM 808 O O . GLY A 1 101 ? 4.758 -16.828 -13.117 1 96.62 101 GLY A O 1
ATOM 809 N N . ARG A 1 102 ? 2.771 -16.297 -13.859 1 97.94 102 ARG A N 1
ATOM 810 C CA . ARG A 1 102 ? 3.039 -14.867 -13.758 1 97.94 102 ARG A CA 1
ATOM 811 C C . ARG A 1 102 ? 3.168 -14.438 -12.305 1 97.94 102 ARG A C 1
ATOM 813 O O . ARG A 1 102 ? 3.977 -13.57 -11.977 1 97.94 102 ARG A O 1
ATOM 820 N N . MET A 1 103 ? 2.389 -15.047 -11.453 1 97.75 103 MET A N 1
ATOM 821 C CA . MET A 1 103 ? 2.51 -14.75 -10.031 1 97.75 103 MET A CA 1
ATOM 822 C C . MET A 1 103 ? 3.883 -15.156 -9.5 1 97.75 103 MET A C 1
ATOM 824 O O . MET A 1 103 ? 4.48 -14.445 -8.695 1 97.75 103 MET A O 1
ATOM 828 N N . ARG A 1 104 ? 4.344 -16.234 -9.953 1 96.31 104 ARG A N 1
ATOM 829 C CA . ARG A 1 104 ? 5.672 -16.688 -9.547 1 96.31 104 ARG A CA 1
ATOM 830 C C . ARG A 1 104 ? 6.746 -15.703 -10 1 96.31 104 ARG A C 1
ATOM 832 O O . ARG A 1 104 ? 7.723 -15.469 -9.289 1 96.31 104 ARG A O 1
ATOM 839 N N . GLN A 1 105 ? 6.539 -15.188 -11.156 1 96.5 105 GLN A N 1
ATOM 840 C CA . GLN A 1 105 ? 7.477 -14.195 -11.664 1 96.5 105 GLN A CA 1
ATOM 841 C C . GLN A 1 105 ? 7.559 -12.984 -10.742 1 96.5 105 GLN A C 1
ATOM 843 O O . GLN A 1 105 ? 8.586 -12.305 -10.688 1 96.5 105 GLN A O 1
ATOM 848 N N . LEU A 1 106 ? 6.539 -12.781 -9.984 1 96.75 106 LEU A N 1
ATOM 849 C CA . LEU A 1 106 ? 6.508 -11.633 -9.078 1 96.75 106 LEU A CA 1
ATOM 850 C C . LEU A 1 106 ? 6.977 -12.031 -7.684 1 96.75 106 LEU A C 1
ATOM 852 O O . LEU A 1 106 ? 7.047 -11.188 -6.789 1 96.75 106 LEU A O 1
ATOM 856 N N . GLY A 1 107 ? 7.242 -13.25 -7.5 1 93.81 107 GLY A N 1
ATOM 857 C CA . GLY A 1 107 ? 7.742 -13.703 -6.215 1 93.81 107 GLY A CA 1
ATOM 858 C C . GLY A 1 107 ? 6.648 -14.18 -5.281 1 93.81 107 GLY A C 1
ATOM 859 O O . GLY A 1 107 ? 6.84 -14.234 -4.066 1 93.81 107 GLY A O 1
ATOM 860 N N . ALA A 1 108 ? 5.496 -14.484 -5.832 1 96.12 108 ALA A N 1
ATOM 861 C CA . ALA A 1 108 ? 4.43 -15.023 -4.992 1 96.12 108 ALA A CA 1
ATOM 862 C C . ALA A 1 108 ? 4.836 -16.359 -4.371 1 96.12 108 ALA A C 1
ATOM 864 O O . ALA A 1 108 ? 5.477 -17.188 -5.027 1 96.12 108 ALA A O 1
ATOM 865 N N . ARG A 1 109 ? 4.336 -16.516 -3.232 1 93.38 109 ARG A N 1
ATOM 866 C CA . ARG A 1 109 ? 4.652 -17.766 -2.527 1 93.38 109 ARG A CA 1
ATOM 867 C C . ARG A 1 109 ? 3.494 -18.75 -2.613 1 93.38 109 ARG A C 1
ATOM 869 O O . ARG A 1 109 ? 2.328 -18.344 -2.613 1 93.38 109 ARG A O 1
ATOM 876 N N . ARG A 1 110 ? 3.938 -19.938 -2.553 1 94.06 110 ARG A N 1
ATOM 877 C CA . ARG A 1 110 ? 2.934 -21 -2.562 1 94.06 110 ARG A CA 1
ATOM 878 C C . ARG A 1 110 ? 2.682 -21.531 -1.155 1 94.06 110 ARG A C 1
ATOM 880 O O . ARG A 1 110 ? 3.623 -21.781 -0.4 1 94.06 110 ARG A O 1
ATOM 887 N N . TYR A 1 111 ? 1.386 -21.703 -0.905 1 90.75 111 TYR A N 1
ATOM 888 C CA . TYR A 1 111 ? 0.975 -22.312 0.355 1 90.75 111 TYR A CA 1
ATOM 889 C C . TYR A 1 111 ? 0.1 -23.531 0.108 1 90.75 111 TYR A C 1
ATOM 891 O O . TYR A 1 111 ? -0.684 -23.562 -0.843 1 90.75 111 TYR A O 1
ATOM 899 N N . HIS A 1 112 ? 0.236 -24.484 1.005 1 90.69 112 HIS A N 1
ATOM 900 C CA . HIS A 1 112 ? -0.544 -25.703 0.846 1 90.69 112 HIS A CA 1
ATOM 901 C C . HIS A 1 112 ? -1.957 -25.531 1.393 1 90.69 112 HIS A C 1
ATOM 903 O O . HIS A 1 112 ? -2.891 -26.188 0.936 1 90.69 112 HIS A O 1
ATOM 909 N N . SER A 1 113 ? -2.049 -24.719 2.426 1 85.38 113 SER A N 1
ATOM 910 C CA . SER A 1 113 ? -3.316 -24.453 3.098 1 85.38 113 SER A CA 1
ATOM 911 C C . SER A 1 113 ? -3.293 -23.094 3.807 1 85.38 113 SER A C 1
ATOM 913 O O . SER A 1 113 ? -2.223 -22.531 4.031 1 85.38 113 SER A O 1
ATOM 915 N N . PRO A 1 114 ? -4.48 -22.625 4.066 1 84.25 114 PRO A N 1
ATOM 916 C CA . PRO A 1 114 ? -4.504 -21.391 4.844 1 84.25 114 PRO A CA 1
ATOM 917 C C . PRO A 1 114 ? -3.775 -21.5 6.18 1 84.25 114 PRO A C 1
ATOM 919 O O . PRO A 1 114 ? -3.15 -20.547 6.637 1 84.25 114 PRO A O 1
ATOM 922 N N . SER A 1 115 ? -3.891 -22.609 6.77 1 83.88 115 SER A N 1
ATOM 923 C CA . SER A 1 115 ? -3.17 -22.828 8.016 1 83.88 115 SER A CA 1
ATOM 924 C C . SER A 1 115 ? -1.66 -22.766 7.805 1 83.88 115 SER A C 1
ATOM 926 O O . SER A 1 115 ? -0.935 -22.203 8.633 1 83.88 115 SER A O 1
ATOM 928 N N . HIS A 1 116 ? -1.265 -23.406 6.727 1 87.44 116 HIS A N 1
ATOM 929 C CA . HIS A 1 116 ? 0.146 -23.344 6.359 1 87.44 116 HIS A CA 1
ATOM 930 C C . HIS A 1 116 ? 0.599 -21.891 6.172 1 87.44 116 HIS A C 1
ATOM 932 O O . HIS A 1 116 ? 1.651 -21.5 6.68 1 87.44 116 HIS A O 1
ATOM 938 N N . GLU A 1 117 ? -0.171 -21.125 5.512 1 87.19 117 GLU A N 1
ATOM 939 C CA . GLU A 1 117 ? 0.124 -19.703 5.305 1 87.19 117 GLU A CA 1
ATOM 940 C C . GLU A 1 117 ? 0.231 -18.969 6.633 1 87.19 117 GLU A C 1
ATOM 942 O O . GLU A 1 117 ? 1.168 -18.203 6.848 1 87.19 117 GLU A O 1
ATOM 947 N N . TYR A 1 118 ? -0.697 -19.219 7.441 1 85.56 118 TYR A N 1
ATOM 948 C CA . TYR A 1 118 ? -0.737 -18.578 8.742 1 85.56 118 TYR A CA 1
ATOM 949 C C . TYR A 1 118 ? 0.525 -18.875 9.547 1 85.56 118 TYR A C 1
ATOM 951 O O . TYR A 1 118 ? 1.126 -17.969 10.133 1 85.56 118 TYR A O 1
ATOM 959 N N . HIS A 1 119 ? 0.925 -20.062 9.516 1 85.5 119 HIS A N 1
ATOM 960 C CA . HIS A 1 119 ? 2.102 -20.469 10.273 1 85.5 119 HIS A CA 1
ATOM 961 C C . HIS A 1 119 ? 3.359 -19.781 9.758 1 85.5 119 HIS A C 1
ATOM 963 O O . HIS A 1 119 ? 4.219 -19.375 10.547 1 85.5 119 HIS A O 1
ATOM 969 N N . ILE A 1 120 ? 3.402 -19.656 8.492 1 84.88 120 ILE A N 1
ATOM 970 C CA . ILE A 1 120 ? 4.582 -19.047 7.883 1 84.88 120 ILE A CA 1
ATOM 971 C C . ILE A 1 120 ? 4.574 -17.547 8.117 1 84.88 120 ILE A C 1
ATOM 973 O O . ILE A 1 120 ? 5.586 -16.969 8.516 1 84.88 120 ILE A O 1
ATOM 977 N N . THR A 1 121 ? 3.439 -16.969 7.988 1 84.19 121 THR A N 1
ATOM 978 C CA . THR A 1 121 ? 3.365 -15.508 8.008 1 84.19 121 THR A CA 1
ATOM 979 C C . THR A 1 121 ? 3.338 -14.984 9.438 1 84.19 121 THR A C 1
ATOM 981 O O . THR A 1 121 ? 3.73 -13.844 9.695 1 84.19 121 THR A O 1
ATOM 984 N N . MET A 1 122 ? 2.898 -15.711 10.352 1 81.31 122 MET A N 1
ATOM 985 C CA . MET A 1 122 ? 2.822 -15.281 11.742 1 81.31 122 MET A CA 1
ATOM 986 C C . MET A 1 122 ? 3.998 -15.828 12.547 1 81.31 122 MET A C 1
ATOM 988 O O . MET A 1 122 ? 4.121 -15.547 13.742 1 81.31 122 MET A O 1
ATOM 992 N N . GLY A 1 123 ? 4.738 -16.547 11.914 1 77.5 123 GLY A N 1
ATOM 993 C CA . GLY A 1 123 ? 5.875 -17.125 12.617 1 77.5 123 GLY A CA 1
ATOM 994 C C . GLY A 1 123 ? 6.953 -16.094 12.938 1 77.5 123 GLY A C 1
ATOM 995 O O . GLY A 1 123 ? 6.875 -14.953 12.5 1 77.5 123 GLY A O 1
ATOM 996 N N . SER A 1 124 ? 7.922 -16.531 13.719 1 78.38 124 SER A N 1
ATOM 997 C CA . SER A 1 124 ? 8.992 -15.672 14.203 1 78.38 124 SER A CA 1
ATOM 998 C C . SER A 1 124 ? 9.922 -15.242 13.062 1 78.38 124 SER A C 1
ATOM 1000 O O . SER A 1 124 ? 10.516 -14.164 13.117 1 78.38 124 SER A O 1
ATOM 1002 N N . THR A 1 125 ? 10.047 -16.172 12.156 1 80.25 125 THR A N 1
ATOM 1003 C CA . THR A 1 125 ? 10.906 -15.859 11.016 1 80.25 125 THR A CA 1
ATOM 1004 C C . THR A 1 125 ? 10.07 -15.625 9.758 1 80.25 125 THR A C 1
ATOM 1006 O O . THR A 1 125 ? 9.672 -16.578 9.086 1 80.25 125 THR A O 1
ATOM 1009 N N . LYS A 1 126 ? 9.797 -14.367 9.531 1 83 126 LYS A N 1
ATOM 1010 C CA . LYS A 1 126 ? 9.047 -14.023 8.32 1 83 126 LYS A CA 1
ATOM 1011 C C . LYS A 1 126 ? 9.922 -14.172 7.078 1 83 126 LYS A C 1
ATOM 1013 O O . LYS A 1 126 ? 11.109 -13.852 7.102 1 83 126 LYS A O 1
ATOM 1018 N N . PRO A 1 127 ? 9.258 -14.797 6.086 1 84.56 127 PRO A N 1
ATOM 1019 C CA . PRO A 1 127 ? 10.023 -14.891 4.84 1 84.56 127 PRO A CA 1
ATOM 1020 C C . PRO A 1 127 ? 10.453 -13.523 4.312 1 84.56 127 PRO A C 1
ATOM 1022 O O . PRO A 1 127 ? 9.805 -12.508 4.594 1 84.56 127 PRO A O 1
ATOM 1025 N N . PRO A 1 128 ? 11.57 -13.523 3.604 1 89.19 128 PRO A N 1
ATOM 1026 C CA . PRO A 1 128 ? 12.008 -12.25 3.023 1 89.19 128 PRO A CA 1
ATOM 1027 C C . PRO A 1 128 ? 11.023 -11.711 1.989 1 89.19 128 PRO A C 1
ATOM 1029 O O . PRO A 1 128 ? 10.266 -12.477 1.385 1 89.19 128 PRO A O 1
ATOM 1032 N N . GLN A 1 129 ? 11.062 -10.406 1.896 1 92.81 129 GLN A N 1
ATOM 1033 C CA . GLN A 1 129 ? 10.305 -9.758 0.83 1 92.81 129 GLN A CA 1
ATOM 1034 C C . GLN A 1 129 ? 11.086 -9.766 -0.482 1 92.81 129 GLN A C 1
ATOM 1036 O O . GLN A 1 129 ? 12.281 -9.477 -0.499 1 92.81 129 GLN A O 1
ATOM 1041 N N . LEU A 1 130 ? 10.336 -10.18 -1.527 1 94.62 130 LEU A N 1
ATOM 1042 C CA . LEU A 1 130 ? 10.953 -10.273 -2.846 1 94.62 130 LEU A CA 1
ATOM 1043 C C . LEU A 1 130 ? 10.359 -9.242 -3.799 1 94.62 130 LEU A C 1
ATOM 1045 O O . LEU A 1 130 ? 9.141 -9.094 -3.877 1 94.62 130 LEU A O 1
ATOM 1049 N N . TYR A 1 131 ? 11.273 -8.555 -4.457 1 96.88 131 TYR A N 1
ATOM 1050 C CA . TYR A 1 131 ? 10.867 -7.605 -5.488 1 96.88 131 TYR A CA 1
ATOM 1051 C C . TYR A 1 131 ? 11.508 -7.949 -6.832 1 96.88 131 TYR A C 1
ATOM 1053 O O . TYR A 1 131 ? 12.734 -8.047 -6.934 1 96.88 131 TYR A O 1
ATOM 1061 N N . PHE A 1 132 ? 10.617 -8.133 -7.801 1 97 132 PHE A N 1
ATOM 1062 C CA . PHE A 1 132 ? 11.109 -8.438 -9.141 1 97 132 PHE A CA 1
ATOM 1063 C C . PHE A 1 132 ? 10.633 -7.391 -10.141 1 97 132 PHE A C 1
ATOM 1065 O O . PHE A 1 132 ? 9.547 -6.832 -9.992 1 97 132 PHE A O 1
ATOM 1072 N N . GLY A 1 133 ? 11.445 -7.094 -11.07 1 97.38 133 GLY A N 1
ATOM 1073 C CA . GLY A 1 133 ? 11.117 -6.281 -12.234 1 97.38 133 GLY A CA 1
ATOM 1074 C C . GLY A 1 133 ? 11.5 -6.938 -13.547 1 97.38 133 GLY A C 1
ATOM 1075 O O . GLY A 1 133 ? 12.594 -7.484 -13.68 1 97.38 133 GLY A O 1
ATOM 1076 N N . TRP A 1 134 ? 10.594 -6.895 -14.438 1 96.75 134 TRP A N 1
ATOM 1077 C CA . TRP A 1 134 ? 10.773 -7.57 -15.719 1 96.75 134 TRP A CA 1
ATOM 1078 C C . TRP A 1 134 ? 10.852 -6.562 -16.859 1 96.75 134 TRP A C 1
ATOM 1080 O O . TRP A 1 134 ? 9.828 -6.121 -17.375 1 96.75 134 TRP A O 1
ATOM 1090 N N . PRO A 1 135 ? 12.039 -6.262 -17.312 1 94.25 135 PRO A N 1
ATOM 1091 C CA . PRO A 1 135 ? 12.18 -5.324 -18.422 1 94.25 135 PRO A CA 1
ATOM 1092 C C . PRO A 1 135 ? 11.688 -5.906 -19.75 1 94.25 135 PRO A C 1
ATOM 1094 O O . PRO A 1 135 ? 11.391 -7.102 -19.828 1 94.25 135 PRO A O 1
ATOM 1097 N N . ASP A 1 136 ? 11.461 -4.949 -20.656 1 89.56 136 ASP A N 1
ATOM 1098 C CA . ASP A 1 136 ? 10.953 -5.367 -21.953 1 89.56 136 ASP A CA 1
ATOM 1099 C C . ASP A 1 136 ? 11.93 -6.312 -22.656 1 89.56 136 ASP A C 1
ATOM 1101 O O . ASP A 1 136 ? 11.523 -7.184 -23.422 1 89.56 136 ASP A O 1
ATOM 1105 N N . ASP A 1 137 ? 13.102 -6.105 -22.422 1 86 137 ASP A N 1
ATOM 1106 C CA . ASP A 1 137 ? 14.109 -6.984 -23 1 86 137 ASP A CA 1
ATOM 1107 C C . ASP A 1 137 ? 14.289 -8.25 -22.172 1 86 137 ASP A C 1
ATOM 1109 O O . ASP A 1 137 ? 13.43 -8.594 -21.359 1 86 137 ASP A O 1
ATOM 1113 N N . CYS A 1 138 ? 15.328 -9.039 -22.234 1 86.25 138 CYS A N 1
ATOM 1114 C CA . CYS A 1 138 ? 15.57 -10.273 -21.5 1 86.25 138 CYS A CA 1
ATOM 1115 C C . CYS A 1 138 ? 16.156 -9.977 -20.125 1 86.25 138 CYS A C 1
ATOM 1117 O O . CYS A 1 138 ? 16.594 -8.852 -19.859 1 86.25 138 CYS A O 1
ATOM 1119 N N . GLY A 1 139 ? 15.773 -10.891 -19.219 1 91.94 139 GLY A N 1
ATOM 1120 C CA . GLY A 1 139 ? 16.359 -10.766 -17.906 1 91.94 139 GLY A CA 1
ATOM 1121 C C . GLY A 1 139 ? 15.375 -10.312 -16.844 1 91.94 139 GLY A C 1
ATOM 1122 O O . GLY A 1 139 ? 14.18 -10.188 -17.125 1 91.94 139 GLY A O 1
ATOM 1123 N N . VAL A 1 140 ? 15.906 -10.203 -15.586 1 95.62 140 VAL A N 1
ATOM 1124 C CA . VAL A 1 140 ? 15.055 -9.836 -14.469 1 95.62 140 VAL A CA 1
ATOM 1125 C C . VAL A 1 140 ? 15.867 -9.07 -13.422 1 95.62 140 VAL A C 1
ATOM 1127 O O . VAL A 1 140 ? 17.016 -9.414 -13.156 1 95.62 140 VAL A O 1
ATOM 1130 N N . TRP A 1 141 ? 15.32 -7.945 -12.977 1 96.81 141 TRP A N 1
ATOM 1131 C CA . TRP A 1 141 ? 15.859 -7.262 -11.805 1 96.81 141 TRP A CA 1
ATOM 1132 C C . TRP A 1 141 ? 15.266 -7.84 -10.523 1 96.81 141 TRP A C 1
ATOM 1134 O O . TRP A 1 141 ? 14.07 -8.117 -10.453 1 96.81 141 TRP A O 1
ATOM 1144 N N . ALA A 1 142 ? 16.172 -8.047 -9.523 1 96.44 142 ALA A N 1
ATOM 1145 C CA . ALA A 1 142 ? 15.672 -8.641 -8.281 1 96.44 142 ALA A CA 1
ATOM 1146 C C . ALA A 1 142 ? 16.359 -8.016 -7.07 1 96.44 142 ALA A C 1
ATOM 1148 O O . ALA A 1 142 ? 17.531 -7.648 -7.133 1 96.44 142 ALA A O 1
ATOM 1149 N N . ILE A 1 143 ? 15.609 -7.848 -6.062 1 96.19 143 ILE A N 1
ATOM 1150 C CA . ILE A 1 143 ? 16.141 -7.469 -4.758 1 96.19 143 ILE A CA 1
ATOM 1151 C C . ILE A 1 143 ? 15.297 -8.109 -3.652 1 96.19 143 ILE A C 1
ATOM 1153 O O . ILE A 1 143 ? 14.086 -8.266 -3.797 1 96.19 143 ILE A O 1
ATOM 1157 N N . GLN A 1 144 ? 15.922 -8.602 -2.656 1 94.62 144 GLN A N 1
ATOM 1158 C CA . GLN A 1 144 ? 15.227 -9.203 -1.521 1 94.62 144 GLN A CA 1
ATOM 1159 C C . GLN A 1 144 ? 15.758 -8.664 -0.1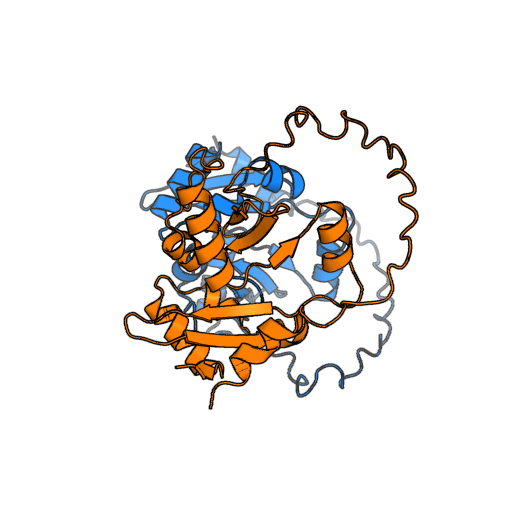99 1 94.62 144 GLN A C 1
ATOM 1161 O O . GLN A 1 144 ? 16.906 -8.219 -0.123 1 94.62 144 GLN A O 1
ATOM 1166 N N . ALA A 1 145 ? 14.891 -8.609 0.746 1 93.44 145 ALA A N 1
ATOM 1167 C CA . ALA A 1 145 ? 15.266 -8.164 2.086 1 93.44 145 ALA A CA 1
ATOM 1168 C C . ALA A 1 145 ? 14.273 -8.664 3.129 1 93.44 145 ALA A C 1
ATOM 1170 O O . ALA A 1 145 ? 13.148 -9.047 2.793 1 93.44 145 ALA A O 1
ATOM 1171 N N . THR A 1 146 ? 14.781 -8.703 4.32 1 90.38 146 THR A N 1
ATOM 1172 C CA . THR A 1 146 ? 13.836 -8.906 5.41 1 90.38 146 THR A CA 1
ATOM 1173 C C . THR A 1 146 ? 12.875 -7.73 5.531 1 90.38 146 THR A C 1
ATOM 1175 O O . THR A 1 146 ? 13.094 -6.68 4.926 1 90.38 146 THR A O 1
ATOM 1178 N N . GLU A 1 147 ? 11.836 -7.934 6.254 1 89.38 147 GLU A N 1
ATOM 1179 C CA . GLU A 1 147 ? 10.906 -6.828 6.461 1 89.38 147 GLU A CA 1
ATOM 1180 C C . GLU A 1 147 ? 11.617 -5.609 7.043 1 89.38 147 GLU A C 1
ATOM 1182 O O . GLU A 1 147 ? 11.406 -4.484 6.582 1 89.38 147 GLU A O 1
ATOM 1187 N N . ASP A 1 148 ? 12.438 -5.824 8.016 1 89.19 148 ASP A N 1
ATOM 1188 C CA . ASP A 1 148 ? 13.195 -4.734 8.617 1 89.19 148 ASP A CA 1
ATOM 1189 C C . ASP A 1 148 ? 14.133 -4.09 7.605 1 89.19 148 ASP A C 1
ATOM 1191 O O . ASP A 1 148 ? 14.234 -2.861 7.539 1 89.19 148 ASP A O 1
ATOM 1195 N N . GLY A 1 149 ? 14.781 -4.973 6.895 1 91.19 149 GLY A N 1
ATOM 1196 C CA . GLY A 1 149 ? 15.656 -4.449 5.852 1 91.19 149 GLY A CA 1
ATOM 1197 C C . GLY A 1 149 ? 14.914 -3.629 4.812 1 91.19 149 GLY A C 1
ATOM 1198 O O . GLY A 1 149 ? 15.414 -2.592 4.363 1 91.19 149 GLY A O 1
ATOM 1199 N N . SER A 1 150 ? 13.773 -4.117 4.461 1 93.81 150 SER A N 1
ATOM 1200 C CA . SER A 1 150 ? 12.945 -3.393 3.5 1 93.81 150 SER A CA 1
ATOM 1201 C C . SER A 1 150 ? 12.523 -2.031 4.047 1 93.81 150 SER A C 1
ATOM 1203 O O . SER A 1 150 ? 12.5 -1.041 3.314 1 93.81 150 SER A O 1
ATOM 1205 N N . ASN A 1 151 ? 12.172 -2.012 5.258 1 92.75 151 ASN A N 1
ATOM 1206 C CA . ASN A 1 151 ? 11.805 -0.753 5.902 1 92.75 151 ASN A CA 1
ATOM 1207 C C . ASN A 1 151 ? 12.977 0.229 5.906 1 92.75 151 ASN A C 1
ATOM 1209 O O . ASN A 1 151 ? 12.812 1.396 5.547 1 92.75 151 ASN A O 1
ATOM 1213 N N . ASP A 1 152 ? 14.07 -0.242 6.242 1 90.88 152 ASP A N 1
ATOM 1214 C CA . ASP A 1 152 ? 15.258 0.598 6.363 1 90.88 152 ASP A CA 1
ATOM 1215 C C . ASP A 1 152 ? 15.648 1.189 5.012 1 90.88 152 ASP A C 1
ATOM 1217 O O . ASP A 1 152 ? 16.031 2.357 4.926 1 90.88 152 ASP A O 1
ATOM 1221 N N . LYS A 1 153 ? 15.5 0.404 3.994 1 93.44 153 LYS A N 1
ATOM 1222 C CA . LYS A 1 153 ? 15.938 0.822 2.664 1 93.44 153 LYS A CA 1
ATOM 1223 C C . LYS A 1 153 ? 14.805 1.521 1.912 1 93.44 153 LYS A C 1
ATOM 1225 O O . LYS A 1 153 ? 15.031 2.129 0.865 1 93.44 153 LYS A O 1
ATOM 1230 N N . GLY A 1 154 ? 13.633 1.405 2.418 1 95.12 154 GLY A N 1
ATOM 1231 C CA . GLY A 1 154 ? 12.477 1.972 1.735 1 95.12 154 GLY A CA 1
ATOM 1232 C C . GLY A 1 154 ? 12.141 1.255 0.441 1 95.12 154 GLY A C 1
ATOM 1233 O O . GLY A 1 154 ? 11.93 1.895 -0.592 1 95.12 154 GLY A O 1
ATOM 1234 N N . LEU A 1 155 ? 12.125 -0.034 0.525 1 96.69 155 LEU A N 1
ATOM 1235 C CA . LEU A 1 155 ? 11.945 -0.79 -0.708 1 96.69 155 LEU A CA 1
ATOM 1236 C C . LEU A 1 155 ? 10.508 -0.705 -1.193 1 96.69 155 LEU A C 1
ATOM 1238 O O . LEU A 1 155 ? 10.211 -1.02 -2.35 1 96.69 155 LEU A O 1
ATOM 1242 N N . GLY A 1 156 ? 9.641 -0.276 -0.292 1 96.19 156 GLY A N 1
ATOM 1243 C CA . GLY A 1 156 ? 8.266 -0.073 -0.723 1 96.19 156 GLY A CA 1
ATOM 1244 C C . GLY A 1 156 ? 8.148 0.882 -1.896 1 96.19 156 GLY A C 1
ATOM 1245 O O . GLY A 1 156 ? 7.148 0.859 -2.621 1 96.19 156 GLY A O 1
ATOM 1246 N N . ARG A 1 157 ? 9.172 1.657 -2.158 1 96.75 157 ARG A N 1
ATOM 1247 C CA . ARG A 1 157 ? 9.211 2.59 -3.281 1 96.75 157 ARG A CA 1
ATOM 1248 C C . ARG A 1 157 ? 9.086 1.854 -4.609 1 96.75 157 ARG A C 1
ATOM 1250 O O . ARG A 1 157 ? 8.594 2.416 -5.59 1 96.75 157 ARG A O 1
ATOM 1257 N N . ILE A 1 158 ? 9.531 0.711 -4.578 1 98 158 ILE A N 1
ATOM 1258 C CA . ILE A 1 158 ? 9.469 -0.104 -5.789 1 98 158 ILE A CA 1
ATOM 1259 C C . ILE A 1 158 ? 8.016 -0.285 -6.215 1 98 158 ILE A C 1
ATOM 1261 O O . ILE A 1 158 ? 7.703 -0.262 -7.406 1 98 158 ILE A O 1
ATOM 1265 N N . ASN A 1 159 ? 7.164 -0.37 -5.223 1 98 159 ASN A N 1
ATOM 1266 C CA . ASN A 1 159 ? 5.742 -0.586 -5.469 1 98 159 ASN A CA 1
ATOM 1267 C C . ASN A 1 159 ? 5.047 0.7 -5.902 1 98 159 ASN A C 1
ATOM 1269 O O . ASN A 1 159 ? 3.877 0.677 -6.293 1 98 159 ASN A O 1
ATOM 1273 N N . ASN A 1 160 ? 5.758 1.801 -5.836 1 98.12 160 ASN A N 1
ATOM 1274 C CA . ASN A 1 160 ? 5.18 3.078 -6.234 1 98.12 160 ASN A CA 1
ATOM 1275 C C . ASN A 1 160 ? 5.258 3.283 -7.746 1 98.12 160 ASN A C 1
ATOM 1277 O O . ASN A 1 160 ? 4.758 4.277 -8.266 1 98.12 160 ASN A O 1
ATOM 1281 N N . ALA A 1 161 ? 5.863 2.393 -8.453 1 97.75 161 ALA A N 1
ATOM 1282 C CA . ALA A 1 161 ? 6 2.504 -9.906 1 97.75 161 ALA A CA 1
ATOM 1283 C C . ALA A 1 161 ? 4.648 2.338 -10.594 1 97.75 161 ALA A C 1
ATOM 1285 O O . ALA A 1 161 ? 3.844 1.49 -10.203 1 97.75 161 ALA A O 1
ATOM 1286 N N . PHE A 1 162 ? 4.523 3.082 -11.68 1 95.56 162 PHE A N 1
ATOM 1287 C CA . PHE A 1 162 ? 3.33 2.918 -12.5 1 95.56 162 PHE A CA 1
ATOM 1288 C C . PHE A 1 162 ? 3.588 1.939 -13.641 1 95.56 162 PHE A C 1
ATOM 1290 O O . PHE A 1 162 ? 2.65 1.36 -14.188 1 95.56 162 PHE A O 1
ATOM 1297 N N . THR A 1 163 ? 4.805 1.854 -13.969 1 96.38 163 THR A N 1
ATOM 1298 C CA . THR A 1 163 ? 5.156 0.953 -15.062 1 96.38 163 THR A CA 1
ATOM 1299 C C . THR A 1 163 ? 6.23 -0.038 -14.617 1 96.38 163 THR A C 1
ATOM 1301 O O . THR A 1 163 ? 6.988 0.234 -13.688 1 96.38 163 THR A O 1
ATOM 1304 N N . MET A 1 164 ? 6.254 -1.071 -15.406 1 97.31 164 MET A N 1
ATOM 1305 C CA . MET A 1 164 ? 7.25 -2.098 -15.102 1 97.31 164 MET A CA 1
ATOM 1306 C C . MET A 1 164 ? 8.664 -1.571 -15.328 1 97.31 164 MET A C 1
ATOM 1308 O O . MET A 1 164 ? 9.594 -1.944 -14.609 1 97.31 164 MET A O 1
ATOM 1312 N N . MET A 1 165 ? 8.766 -0.684 -16.297 1 96.56 165 MET A N 1
ATOM 1313 C CA . MET A 1 165 ? 10.07 -0.096 -16.547 1 96.56 165 MET A CA 1
ATOM 1314 C C . MET A 1 165 ? 10.523 0.768 -15.375 1 96.56 165 MET A C 1
ATOM 1316 O O . MET A 1 165 ? 11.672 0.69 -14.945 1 96.56 165 MET A O 1
ATOM 1320 N N . ASP A 1 166 ? 9.656 1.549 -14.852 1 96.94 166 ASP A N 1
ATOM 1321 C CA . ASP A 1 166 ? 9.969 2.344 -13.672 1 96.94 166 ASP A CA 1
ATOM 1322 C C . ASP A 1 166 ? 10.305 1.448 -12.484 1 96.94 166 ASP A C 1
ATOM 1324 O O . ASP A 1 166 ? 11.18 1.776 -11.68 1 96.94 166 ASP A O 1
ATOM 1328 N N . ARG A 1 167 ? 9.586 0.371 -12.375 1 98.06 167 ARG A N 1
ATOM 1329 C CA . ARG A 1 167 ? 9.844 -0.593 -11.312 1 98.06 167 ARG A CA 1
ATOM 1330 C C . ARG A 1 167 ? 11.258 -1.15 -11.414 1 98.06 167 ARG A C 1
ATOM 1332 O O . ARG A 1 167 ? 11.977 -1.213 -10.414 1 98.06 167 ARG A O 1
ATOM 1339 N N . CYS A 1 168 ? 11.617 -1.49 -12.586 1 97.56 168 CYS A N 1
ATOM 1340 C CA . CYS A 1 168 ? 12.969 -1.997 -12.82 1 97.56 168 CYS A CA 1
ATOM 1341 C C . CYS A 1 168 ? 14.016 -0.958 -12.43 1 97.56 168 CYS A C 1
ATOM 1343 O O . CYS A 1 168 ? 15 -1.28 -11.766 1 97.56 168 CYS A O 1
ATOM 1345 N N . GLN A 1 169 ? 13.789 0.226 -12.844 1 97.19 169 GLN A N 1
ATOM 1346 C CA . GLN A 1 169 ? 14.734 1.294 -12.539 1 97.19 169 GLN A CA 1
ATOM 1347 C C . GLN A 1 169 ? 14.867 1.502 -11.039 1 97.19 169 GLN A C 1
ATOM 1349 O O . GLN A 1 169 ? 15.961 1.74 -10.531 1 97.19 169 GLN A O 1
ATOM 1354 N N . MET A 1 170 ? 13.781 1.406 -10.375 1 97.69 170 MET A N 1
ATOM 1355 C CA . MET A 1 170 ? 13.797 1.602 -8.93 1 97.69 170 MET A CA 1
ATOM 1356 C C . MET A 1 170 ? 14.555 0.472 -8.234 1 97.69 170 MET A C 1
ATOM 1358 O O . MET A 1 170 ? 15.305 0.711 -7.289 1 97.69 170 MET A O 1
ATOM 1362 N N . ILE A 1 171 ? 14.32 -0.748 -8.688 1 97.25 171 ILE A N 1
ATOM 1363 C CA . ILE A 1 171 ? 15.047 -1.877 -8.117 1 97.25 171 ILE A CA 1
ATOM 1364 C C . ILE A 1 171 ? 16.547 -1.673 -8.305 1 97.25 171 ILE A C 1
ATOM 1366 O O . ILE A 1 171 ? 17.328 -1.862 -7.375 1 97.25 171 ILE A O 1
ATOM 1370 N N . LYS A 1 172 ? 16.891 -1.272 -9.516 1 96.88 172 LYS A N 1
ATOM 1371 C CA . LYS A 1 172 ? 18.297 -0.991 -9.797 1 96.88 172 LYS A CA 1
ATOM 1372 C C . LYS A 1 172 ? 18.844 0.082 -8.859 1 96.88 172 LYS A C 1
ATOM 1374 O O . LYS A 1 172 ? 19.891 -0.099 -8.242 1 96.88 172 LYS A O 1
ATOM 1379 N N . LYS A 1 173 ? 18.188 1.124 -8.742 1 96.69 173 LYS A N 1
ATOM 1380 C CA . LYS A 1 173 ? 18.625 2.262 -7.938 1 96.69 173 LYS A CA 1
ATOM 1381 C C . LYS A 1 173 ? 18.781 1.869 -6.473 1 96.69 173 LYS A C 1
ATOM 1383 O O . LYS A 1 173 ? 19.641 2.404 -5.77 1 96.69 173 LYS A O 1
ATOM 1388 N N . LEU A 1 174 ? 18 0.954 -6.004 1 96.69 174 LEU A N 1
ATOM 1389 C CA . LEU A 1 174 ? 18 0.599 -4.59 1 96.69 174 LEU A CA 1
ATOM 1390 C C . LEU A 1 174 ? 18.953 -0.559 -4.316 1 96.69 174 LEU A C 1
ATOM 1392 O O . LEU A 1 174 ? 18.984 -1.099 -3.209 1 96.69 174 LEU A O 1
ATOM 1396 N N . GLY A 1 175 ? 19.656 -0.949 -5.367 1 96.19 175 GLY A N 1
ATOM 1397 C CA . GLY A 1 175 ? 20.719 -1.91 -5.16 1 96.19 175 GLY A CA 1
ATOM 1398 C C . GLY A 1 175 ? 20.344 -3.318 -5.586 1 96.19 175 GLY A C 1
ATOM 1399 O O . GLY A 1 175 ? 20.969 -4.289 -5.152 1 96.19 175 GLY A O 1
ATOM 1400 N N . GLY A 1 176 ? 19.312 -3.41 -6.383 1 96.88 176 GLY A N 1
ATOM 1401 C CA . GLY A 1 176 ? 18.969 -4.719 -6.918 1 96.88 176 GLY A CA 1
ATOM 1402 C C . GLY A 1 176 ? 19.984 -5.25 -7.906 1 96.88 176 GLY A C 1
ATOM 1403 O O . GLY A 1 176 ? 20.891 -4.523 -8.328 1 96.88 176 GLY A O 1
ATOM 1404 N N . LYS A 1 177 ? 19.781 -6.523 -8.156 1 95.38 177 LYS A N 1
ATOM 1405 C CA . LYS A 1 177 ? 20.672 -7.207 -9.086 1 95.38 177 LYS A CA 1
ATOM 1406 C C . LYS A 1 177 ? 19.938 -7.621 -10.359 1 95.38 177 LYS A C 1
ATOM 1408 O O . LYS A 1 177 ? 18.75 -7.949 -10.312 1 95.38 177 LYS A O 1
ATOM 1413 N N . PHE A 1 178 ? 20.719 -7.574 -11.43 1 95.56 178 PHE A N 1
ATOM 1414 C CA . PHE A 1 178 ? 20.172 -7.996 -12.719 1 95.56 178 PHE A CA 1
ATOM 1415 C C . PHE A 1 178 ? 20.625 -9.406 -13.055 1 95.56 178 PHE A C 1
ATOM 1417 O O . PHE A 1 178 ? 21.797 -9.742 -12.914 1 95.56 178 PHE A O 1
ATOM 1424 N N . TYR A 1 179 ? 19.672 -10.258 -13.453 1 91.31 179 TYR A N 1
ATOM 1425 C CA . TYR A 1 179 ? 19.969 -11.625 -13.875 1 91.31 179 TYR A CA 1
ATOM 1426 C C . TYR A 1 179 ? 19.578 -11.836 -15.336 1 91.31 179 TYR A C 1
ATOM 1428 O O . TYR A 1 179 ? 18.484 -11.445 -15.758 1 91.31 179 TYR A O 1
ATOM 1436 N N . GLU A 1 180 ? 20.531 -12.453 -16.078 1 87.56 180 GLU A N 1
ATOM 1437 C CA . GLU A 1 180 ? 20.281 -12.742 -17.484 1 87.56 180 GLU A CA 1
ATOM 1438 C C . GLU A 1 180 ? 19.766 -14.164 -17.672 1 87.56 180 GLU A C 1
ATOM 1440 O O . GLU A 1 180 ? 20.125 -15.07 -16.906 1 87.56 180 GLU A O 1
ATOM 1445 N N . MET B 1 1 ? -28.422 19.969 5.285 1 17 1 MET B N 1
ATOM 1446 C CA . MET B 1 1 ? -27.281 20.781 5.742 1 17 1 MET B CA 1
ATOM 1447 C C . MET B 1 1 ? -26.219 19.906 6.383 1 17 1 MET B C 1
ATOM 1449 O O . MET B 1 1 ? -26.453 18.719 6.641 1 17 1 MET B O 1
ATOM 1453 N N . GLY B 1 2 ? -25.031 20.625 6.969 1 19.23 2 GLY B N 1
ATOM 1454 C CA . GLY B 1 2 ? -23.594 20.625 7.047 1 19.23 2 GLY B CA 1
ATOM 1455 C C . GLY B 1 2 ? -23.062 19.781 8.195 1 19.23 2 GLY B C 1
ATOM 1456 O O . GLY B 1 2 ? -21.984 20.062 8.734 1 19.23 2 GLY B O 1
ATOM 1457 N N . THR B 1 3 ? -23.656 18.781 8.68 1 19.58 3 THR B N 1
ATOM 1458 C CA . THR B 1 3 ? -23.344 18.125 9.945 1 19.58 3 THR B CA 1
ATOM 1459 C C . THR B 1 3 ? -22 17.391 9.859 1 19.58 3 THR B C 1
ATOM 1461 O O . THR B 1 3 ? -21.359 17.125 10.883 1 19.58 3 THR B O 1
ATOM 1464 N N . LEU B 1 4 ? -21.75 16.859 8.711 1 21.84 4 LEU B N 1
ATOM 1465 C CA . LEU B 1 4 ? -20.531 16.047 8.719 1 21.84 4 LEU B CA 1
ATOM 1466 C C . LEU B 1 4 ? -19.328 16.906 9.07 1 21.84 4 LEU B C 1
ATOM 1468 O O . LEU B 1 4 ? -18.281 16.375 9.445 1 21.84 4 LEU B O 1
ATOM 1472 N N . PHE B 1 5 ? -19.531 18.266 8.992 1 25.16 5 PHE B N 1
ATOM 1473 C CA . PHE B 1 5 ? -18.453 19.156 9.406 1 25.16 5 PHE B CA 1
ATOM 1474 C C . PHE B 1 5 ? -18.312 19.172 10.922 1 25.16 5 PHE B C 1
ATOM 1476 O O . PHE B 1 5 ? -17.328 19.688 11.461 1 25.16 5 PHE B O 1
ATOM 1483 N N . SER B 1 6 ? -19.422 18.734 11.633 1 22.66 6 SER B N 1
ATOM 1484 C CA . SER B 1 6 ? -19.375 18.875 13.086 1 22.66 6 SER B CA 1
ATOM 1485 C C . SER B 1 6 ? -18.406 17.875 13.711 1 22.66 6 SER B C 1
ATOM 1487 O O . SER B 1 6 ? -17.828 18.141 14.766 1 22.66 6 SER B O 1
ATOM 1489 N N . ALA B 1 7 ? -18.344 16.75 13.117 1 24.98 7 ALA B N 1
ATOM 1490 C CA . ALA B 1 7 ? -17.516 15.812 13.867 1 24.98 7 ALA B CA 1
ATOM 1491 C C . ALA B 1 7 ? -16.078 16.328 13.977 1 24.98 7 ALA B C 1
ATOM 1493 O O . ALA B 1 7 ? -15.32 15.875 14.836 1 24.98 7 ALA B O 1
ATOM 1494 N N . TYR B 1 8 ? -15.727 17.25 13.102 1 27.25 8 TYR B N 1
ATOM 1495 C CA . TYR B 1 8 ? -14.422 17.859 13.328 1 27.25 8 TYR B CA 1
ATOM 1496 C C . TYR B 1 8 ? -14.43 18.703 14.594 1 27.25 8 TYR B C 1
ATOM 1498 O O . TYR B 1 8 ? -13.383 19.156 15.062 1 27.25 8 TYR B O 1
ATOM 1506 N N . GLN B 1 9 ? -15.719 19.172 15.078 1 25.16 9 GLN B N 1
ATOM 1507 C CA . GLN B 1 9 ? -15.773 20.094 16.203 1 25.16 9 GLN B CA 1
ATOM 1508 C C . GLN B 1 9 ? -15.609 19.375 17.531 1 25.16 9 GLN B C 1
ATOM 1510 O O . GLN B 1 9 ? -15.641 19.984 18.594 1 25.16 9 GLN B O 1
ATOM 1515 N N . LEU B 1 10 ? -15.75 18.094 17.562 1 27.05 10 LEU B N 1
ATOM 1516 C CA . LEU B 1 10 ? -15.781 17.531 18.906 1 27.05 10 LEU B CA 1
ATOM 1517 C C . LEU B 1 10 ? -14.5 17.875 19.672 1 27.05 10 LEU B C 1
ATOM 1519 O O . LEU B 1 10 ? -14.398 17.625 20.875 1 27.05 10 LEU B O 1
ATOM 1523 N N . ASN B 1 11 ? -13.469 18.203 18.984 1 26.78 11 ASN B N 1
ATOM 1524 C CA . ASN B 1 11 ? -12.344 18.438 19.891 1 26.78 11 ASN B CA 1
ATOM 1525 C C . ASN B 1 11 ? -12.531 19.734 20.688 1 26.78 11 ASN B C 1
ATOM 1527 O O . ASN B 1 11 ? -11.609 20.188 21.359 1 26.78 11 ASN B O 1
ATOM 1531 N N . LYS B 1 12 ? -13.719 20.438 20.641 1 28.25 12 LYS B N 1
ATOM 1532 C CA . LYS B 1 12 ? -13.727 21.719 21.328 1 28.25 12 LYS B CA 1
ATOM 1533 C C . LYS B 1 12 ? -14.016 21.531 22.812 1 28.25 12 LYS B C 1
ATOM 1535 O O . LYS B 1 12 ? -13.68 22.406 23.641 1 28.25 12 LYS B O 1
ATOM 1540 N N . ASP B 1 13 ? -14.938 20.703 23.328 1 28.11 13 ASP B N 1
ATOM 1541 C CA . ASP B 1 13 ? -15.547 20.953 24.625 1 28.11 13 ASP B CA 1
ATOM 1542 C C . ASP B 1 13 ? -14.602 20.562 25.766 1 28.11 13 ASP B C 1
ATOM 1544 O O . ASP B 1 13 ? -15 20.531 26.938 1 28.11 13 ASP B O 1
ATOM 1548 N N . ASP B 1 14 ? -13.609 19.797 25.781 1 29.08 14 ASP B N 1
ATOM 1549 C CA . ASP B 1 14 ? -12.891 19.562 27.031 1 29.08 14 ASP B CA 1
ATOM 1550 C C . ASP B 1 14 ? -12.273 20.859 27.562 1 29.08 14 ASP B C 1
ATOM 1552 O O . ASP B 1 14 ? -11.125 21.172 27.25 1 29.08 14 ASP B O 1
ATOM 1556 N N . GLN B 1 15 ? -12.961 21.953 27.734 1 24.45 15 GLN B N 1
ATOM 1557 C CA . GLN B 1 15 ? -12.469 23.172 28.375 1 24.45 15 GLN B CA 1
ATOM 1558 C C . GLN B 1 15 ? -11.992 22.906 29.797 1 24.45 15 GLN B C 1
ATOM 1560 O O . GLN B 1 15 ? -11 23.484 30.25 1 24.45 15 GLN B O 1
ATOM 1565 N N . GLY B 1 16 ? -12.922 22.734 30.891 1 26.52 16 GLY B N 1
ATOM 1566 C CA . GLY B 1 16 ? -12.789 23.297 32.219 1 26.52 16 GLY B CA 1
ATOM 1567 C C . GLY B 1 16 ? -11.711 22.625 33.031 1 26.52 16 GLY B C 1
ATOM 1568 O O . GLY B 1 16 ? -11.016 23.281 33.812 1 26.52 16 GLY B O 1
ATOM 1569 N N . LYS B 1 17 ? -12.062 21.484 33.812 1 28 17 LYS B N 1
ATOM 1570 C CA . LYS B 1 17 ? -11.25 21.125 34.969 1 28 17 LYS B CA 1
ATOM 1571 C C . LYS B 1 17 ? -9.797 20.891 34.594 1 28 17 LYS B C 1
ATOM 1573 O O . LYS B 1 17 ? -9.516 20.094 33.656 1 28 17 LYS B O 1
ATOM 1578 N N . ARG B 1 18 ? -8.922 21.812 35 1 24.19 18 ARG B N 1
ATOM 1579 C CA . ARG B 1 18 ? -7.465 21.781 34.969 1 24.19 18 ARG B CA 1
ATOM 1580 C C . ARG B 1 18 ? -6.934 20.469 35.531 1 24.19 18 ARG B C 1
ATOM 1582 O O . ARG B 1 18 ? -6.918 20.25 36.75 1 24.19 18 ARG B O 1
ATOM 1589 N N . GLY B 1 19 ? -7.512 19.359 35.25 1 24.06 19 GLY B N 1
ATOM 1590 C CA . GLY B 1 19 ? -6.801 18.266 35.906 1 24.06 19 GLY B CA 1
ATOM 1591 C C . GLY B 1 19 ? -5.293 18.406 35.812 1 24.06 19 GLY B C 1
ATOM 1592 O O . GLY B 1 19 ? -4.754 18.812 34.781 1 24.06 19 GLY B O 1
ATOM 1593 N N . THR B 1 20 ? -4.684 18.766 36.938 1 21.19 20 THR B N 1
ATOM 1594 C CA . THR B 1 20 ? -3.24 18.859 37.125 1 21.19 20 THR B CA 1
ATOM 1595 C C . THR B 1 20 ? -2.525 17.672 36.531 1 21.19 20 THR B C 1
ATOM 1597 O O . THR B 1 20 ? -2.699 16.531 37 1 21.19 20 THR B O 1
ATOM 1600 N N . VAL B 1 21 ? -2.762 17.438 35.438 1 24.12 21 VAL B N 1
ATOM 1601 C CA . VAL B 1 21 ? -1.876 16.406 34.906 1 24.12 21 VAL B CA 1
ATOM 1602 C C . VAL B 1 21 ? -0.466 16.609 35.469 1 24.12 21 VAL B C 1
ATOM 1604 O O . VAL B 1 21 ? 0.153 17.641 35.219 1 24.12 21 VAL B O 1
ATOM 1607 N N . CYS B 1 22 ? -0.388 16.234 36.719 1 21.86 22 CYS B N 1
ATOM 1608 C CA . CYS B 1 22 ? 0.976 16.188 37.25 1 21.86 22 CYS B CA 1
ATOM 1609 C C . CYS B 1 22 ? 1.959 15.781 36.156 1 21.86 22 CYS B C 1
ATOM 1611 O O . CYS B 1 22 ? 1.73 14.812 35.438 1 21.86 22 CYS B O 1
ATOM 1613 N N . HIS B 1 23 ? 2.553 16.719 35.656 1 23.12 23 HIS B N 1
ATOM 1614 C CA . HIS B 1 23 ? 3.705 16.656 34.781 1 23.12 23 HIS B CA 1
ATOM 1615 C C . HIS B 1 23 ? 4.715 15.617 35.25 1 23.12 23 HIS B C 1
ATOM 1617 O O . HIS B 1 23 ? 5.539 15.914 36.125 1 23.12 23 HIS B O 1
ATOM 1623 N N . GLU B 1 24 ? 4.199 14.539 35.844 1 24.05 24 GLU B N 1
ATOM 1624 C CA . GLU B 1 24 ? 5.434 13.812 36.125 1 24.05 24 GLU B CA 1
ATOM 1625 C C . GLU B 1 24 ? 6.414 13.875 34.969 1 24.05 24 GLU B C 1
ATOM 1627 O O . GLU B 1 24 ? 6.008 13.812 33.812 1 24.05 24 GLU B O 1
ATOM 1632 N N . PRO B 1 25 ? 7.543 14.477 35.188 1 22.81 25 PRO B N 1
ATOM 1633 C CA . PRO B 1 25 ? 8.547 14.523 34.125 1 22.81 25 PRO B CA 1
ATOM 1634 C C . PRO B 1 25 ? 8.602 13.242 33.312 1 22.81 25 PRO B C 1
ATOM 1636 O O . PRO B 1 25 ? 8.32 12.156 33.812 1 22.81 25 PRO B O 1
ATOM 1639 N N . LEU B 1 26 ? 8.172 13.344 32.25 1 23.61 26 LEU B N 1
ATOM 1640 C CA . LEU B 1 26 ? 8.398 12.211 31.359 1 23.61 26 LEU B CA 1
ATOM 1641 C C . LEU B 1 26 ? 9.633 11.414 31.797 1 23.61 26 LEU B C 1
ATOM 1643 O O . LEU B 1 26 ? 10.719 11.984 31.953 1 23.61 26 LEU B O 1
ATOM 1647 N N . GLY B 1 27 ? 9.547 10.688 32.812 1 22.95 27 GLY B N 1
ATOM 1648 C CA . GLY B 1 27 ? 10.719 9.898 33.156 1 22.95 27 GLY B CA 1
ATOM 1649 C C . GLY B 1 27 ? 11.633 9.656 31.953 1 22.95 27 GLY B C 1
ATOM 1650 O O . GLY B 1 27 ? 11.195 9.734 30.812 1 22.95 27 GLY B O 1
ATOM 1651 N N . GLU B 1 28 ? 12.969 9.797 32.062 1 24.41 28 GLU B N 1
ATOM 1652 C CA . GLU B 1 28 ? 14.055 9.492 31.141 1 24.41 28 GLU B CA 1
ATOM 1653 C C . GLU B 1 28 ? 13.812 8.172 30.422 1 24.41 28 GLU B C 1
ATOM 1655 O O . GLU B 1 28 ? 14.078 7.102 30.969 1 24.41 28 GLU B O 1
ATOM 1660 N N . TYR B 1 29 ? 12.75 7.812 30.281 1 25.59 29 TYR B N 1
ATOM 1661 C CA . TYR B 1 29 ? 12.844 6.578 29.5 1 25.59 29 TYR B CA 1
ATOM 1662 C C . TYR B 1 29 ? 13.984 6.645 28.5 1 25.59 29 TYR B C 1
ATOM 1664 O O . TYR B 1 29 ? 14.094 7.605 27.734 1 25.59 29 TYR B O 1
ATOM 1672 N N . TYR B 1 30 ? 15.148 6.125 28.906 1 24.27 30 TYR B N 1
ATOM 1673 C CA . TYR B 1 30 ? 16.375 5.859 28.172 1 24.27 30 TYR B CA 1
ATOM 1674 C C . TYR B 1 30 ? 16.062 5.301 26.781 1 24.27 30 TYR B C 1
ATOM 1676 O O . TYR B 1 30 ? 15.695 4.133 26.656 1 24.27 30 TYR B O 1
ATOM 1684 N N . TYR B 1 31 ? 15.195 5.793 26.156 1 28 31 TYR B N 1
ATOM 1685 C CA . TYR B 1 31 ? 15.352 5.477 24.734 1 28 31 TYR B CA 1
ATOM 1686 C C . TYR B 1 31 ? 16.828 5.445 24.344 1 28 31 TYR B C 1
ATOM 1688 O O . TYR B 1 31 ? 17.531 6.449 24.484 1 28 31 TYR B O 1
ATOM 1696 N N . ASP B 1 32 ? 17.453 4.336 24.797 1 27.59 32 ASP B N 1
ATOM 1697 C CA . ASP B 1 32 ? 18.828 4.152 24.391 1 27.59 32 ASP B CA 1
ATOM 1698 C C . ASP B 1 32 ? 19.078 4.719 22.984 1 27.59 32 ASP B C 1
ATOM 1700 O O . ASP B 1 32 ? 18.328 4.441 22.062 1 27.59 32 ASP B O 1
ATOM 1704 N N . HIS B 1 33 ? 19.703 5.801 22.875 1 31.64 33 HIS B N 1
ATOM 1705 C CA . HIS B 1 33 ? 20.328 6.43 21.719 1 31.64 33 HIS B CA 1
ATOM 1706 C C . HIS B 1 33 ? 20.734 5.395 20.688 1 31.64 33 HIS B C 1
ATOM 1708 O O . HIS B 1 33 ? 20.844 5.707 19.5 1 31.64 33 HIS B O 1
ATOM 1714 N N . GLU B 1 34 ? 21.266 4.219 21.125 1 31.72 34 GLU B N 1
ATOM 1715 C CA . GLU B 1 34 ? 21.891 3.127 20.391 1 31.72 34 GLU B CA 1
ATOM 1716 C C . GLU B 1 34 ? 20.875 2.354 19.562 1 31.72 34 GLU B C 1
ATOM 1718 O O . GLU B 1 34 ? 21.234 1.624 18.641 1 31.72 34 GLU B O 1
ATOM 1723 N N . LEU B 1 35 ? 19.844 2.062 20.141 1 30.62 35 LEU B N 1
ATOM 1724 C CA . LEU B 1 35 ? 18.922 1.295 19.312 1 30.62 35 LEU B CA 1
ATOM 1725 C C . LEU B 1 35 ? 18.484 2.096 18.078 1 30.62 35 LEU B C 1
ATOM 1727 O O . LEU B 1 35 ? 17.797 1.571 17.203 1 30.62 35 LEU B O 1
ATOM 1731 N N . LEU B 1 36 ? 18.484 3.564 18.188 1 32.91 36 LEU B N 1
ATOM 1732 C CA . LEU B 1 36 ? 18.578 4.418 17.016 1 32.91 36 LEU B CA 1
ATOM 1733 C C . LEU B 1 36 ? 19.828 4.098 16.203 1 32.91 36 LEU B C 1
ATOM 1735 O O . LEU B 1 36 ? 20.953 4.297 16.688 1 32.91 36 LEU B O 1
ATOM 1739 N N . GLY B 1 37 ? 20.078 2.912 15.922 1 31.67 37 GLY B N 1
ATOM 1740 C CA . GLY B 1 37 ? 21.344 2.617 15.281 1 31.67 37 GLY B CA 1
ATOM 1741 C C . GLY B 1 37 ? 22.062 3.854 14.773 1 31.67 37 GLY B C 1
ATOM 1742 O O . GLY B 1 37 ? 21.906 4.941 15.336 1 31.67 37 GLY B O 1
ATOM 1743 N N . ASP B 1 38 ? 22.844 3.82 13.812 1 32.38 38 ASP B N 1
ATOM 1744 C CA . ASP B 1 38 ? 23.281 5.059 13.172 1 32.38 38 ASP B CA 1
ATOM 1745 C C . ASP B 1 38 ? 22.125 6.051 13.055 1 32.38 38 ASP B C 1
ATOM 1747 O O . ASP B 1 38 ? 22.234 7.066 12.367 1 32.38 38 ASP B O 1
ATOM 1751 N N . PHE B 1 39 ? 21.047 5.824 13.531 1 32.75 39 PHE B N 1
ATOM 1752 C CA . PHE B 1 39 ? 19.781 6.543 13.57 1 32.75 39 PHE B CA 1
ATOM 1753 C C . PHE B 1 39 ? 19.812 7.652 14.617 1 32.75 39 PHE B C 1
ATOM 1755 O O . PHE B 1 39 ? 18.766 8.125 15.07 1 32.75 39 PHE B O 1
ATOM 1762 N N . GLY B 1 40 ? 20.688 8.039 15.305 1 33.53 40 GLY B N 1
ATOM 1763 C CA . GLY B 1 40 ? 20.766 9.242 16.125 1 33.53 40 GLY B CA 1
ATOM 1764 C C . GLY B 1 40 ? 19.844 10.344 15.648 1 33.53 40 GLY B C 1
ATOM 1765 O O . GLY B 1 40 ? 19.234 11.047 16.453 1 33.53 40 GLY B O 1
ATOM 1766 N N . ASN B 1 41 ? 20.031 11.023 14.547 1 36.44 41 ASN B N 1
ATOM 1767 C CA . ASN B 1 41 ? 19.25 12.141 14.008 1 36.44 41 ASN B CA 1
ATOM 1768 C C . ASN B 1 41 ? 17.812 11.734 13.719 1 36.44 41 ASN B C 1
ATOM 1770 O O . ASN B 1 41 ? 17.547 10.984 12.773 1 36.44 41 ASN B O 1
ATOM 1774 N N . THR B 1 42 ? 16.922 11.359 14.648 1 44.44 42 THR B N 1
ATOM 1775 C CA . THR B 1 42 ? 15.5 11.094 14.445 1 44.44 42 THR B CA 1
ATOM 1776 C C . THR B 1 42 ? 14.992 11.812 13.195 1 44.44 42 THR B C 1
ATOM 1778 O O . THR B 1 42 ? 14.703 13.008 13.234 1 44.44 42 THR B O 1
ATOM 1781 N N . PHE B 1 43 ? 15.664 11.914 12.125 1 52.25 43 PHE B N 1
ATOM 1782 C CA . PHE B 1 43 ? 15.281 12.531 10.852 1 52.25 43 PHE B CA 1
ATOM 1783 C C . PHE B 1 43 ? 13.891 12.086 10.438 1 52.25 43 PHE B C 1
ATOM 1785 O O . PHE B 1 43 ? 13.641 10.898 10.219 1 52.25 43 PHE B O 1
ATOM 1792 N N . PHE B 1 44 ? 12.922 12.727 11.102 1 68.94 44 PHE B N 1
ATOM 1793 C CA . PHE B 1 44 ? 11.539 12.672 10.641 1 68.94 44 PHE B CA 1
ATOM 1794 C C . PHE B 1 44 ? 11.375 13.414 9.32 1 68.94 44 PHE B C 1
ATOM 1796 O O . PHE B 1 44 ? 11.023 14.594 9.297 1 68.94 44 PHE B O 1
ATOM 1803 N N . PRO B 1 45 ? 11.75 12.727 8.383 1 86.75 45 PRO B N 1
ATOM 1804 C CA . PRO B 1 45 ? 11.578 13.398 7.09 1 86.75 45 PRO B CA 1
ATOM 1805 C C . PRO B 1 45 ? 10.109 13.602 6.723 1 86.75 45 PRO B C 1
ATOM 1807 O O . PRO B 1 45 ? 9.227 12.977 7.316 1 86.75 45 PRO B O 1
ATOM 1810 N N . ARG B 1 46 ? 9.93 14.625 5.965 1 94.12 46 ARG B N 1
ATOM 1811 C CA . ARG B 1 46 ? 8.602 14.852 5.41 1 94.12 46 ARG B CA 1
ATOM 1812 C C . ARG B 1 46 ? 8.055 13.578 4.762 1 94.12 46 ARG B C 1
ATOM 1814 O O . ARG B 1 46 ? 6.898 13.219 4.973 1 94.12 46 ARG B O 1
ATOM 1821 N N . THR B 1 47 ? 8.938 13.008 3.98 1 96.5 47 THR B N 1
ATOM 1822 C CA . THR B 1 47 ? 8.547 11.781 3.293 1 96.5 47 THR B CA 1
ATOM 1823 C C . THR B 1 47 ? 9.453 10.625 3.709 1 96.5 47 THR B C 1
ATOM 1825 O O . THR B 1 47 ? 10.672 10.703 3.574 1 96.5 47 THR B O 1
ATOM 1828 N N . GLN B 1 48 ? 8.82 9.562 4.211 1 95.38 48 GLN B N 1
ATOM 1829 C CA . GLN B 1 48 ? 9.547 8.352 4.578 1 95.38 48 GLN B CA 1
ATOM 1830 C C . GLN B 1 48 ? 9 7.133 3.836 1 95.38 48 GLN B C 1
ATOM 1832 O O . GLN B 1 48 ? 7.812 6.816 3.941 1 95.38 48 GLN B O 1
ATOM 1837 N N . PHE B 1 49 ? 9.953 6.539 3.139 1 96.25 49 PHE B N 1
ATOM 1838 C CA . PHE B 1 49 ? 9.578 5.297 2.475 1 96.25 49 PHE B CA 1
ATOM 1839 C C . PHE B 1 49 ? 9.883 4.094 3.361 1 96.25 49 PHE B C 1
ATOM 1841 O O . PHE B 1 49 ? 10.906 4.062 4.047 1 96.25 49 PHE B O 1
ATOM 1848 N N . THR B 1 50 ? 9 3.139 3.381 1 94.75 50 THR B N 1
ATOM 1849 C CA . THR B 1 50 ? 9.125 1.919 4.172 1 94.75 50 THR B CA 1
ATOM 1850 C C . THR B 1 50 ? 9.008 0.684 3.283 1 94.75 50 THR B C 1
ATOM 1852 O O . THR B 1 50 ? 9.359 0.727 2.102 1 94.75 50 THR B O 1
ATOM 1855 N N . SER B 1 51 ? 8.57 -0.414 3.881 1 94.38 51 SER B N 1
ATOM 1856 C CA . SER B 1 51 ? 8.305 -1.618 3.102 1 94.38 51 SER B CA 1
ATOM 1857 C C . SER B 1 51 ? 6.934 -1.557 2.436 1 94.38 51 SER B C 1
ATOM 1859 O O . SER B 1 51 ? 6.625 -2.363 1.557 1 94.38 51 SER B O 1
ATOM 1861 N N . ARG B 1 52 ? 6.156 -0.58 2.795 1 94.44 52 ARG B N 1
ATOM 1862 C CA . ARG B 1 52 ? 4.789 -0.479 2.291 1 94.44 52 ARG B CA 1
ATOM 1863 C C . ARG B 1 52 ? 4.727 0.407 1.052 1 94.44 52 ARG B C 1
ATOM 1865 O O . ARG B 1 52 ? 5.566 1.292 0.872 1 94.44 52 ARG B O 1
ATOM 1872 N N . THR B 1 53 ? 3.775 0.112 0.236 1 96.81 53 THR B N 1
ATOM 1873 C CA . THR B 1 53 ? 3.48 0.995 -0.888 1 96.81 53 THR B CA 1
ATOM 1874 C C . THR B 1 53 ? 3.111 2.391 -0.397 1 96.81 53 THR B C 1
ATOM 1876 O O . THR B 1 53 ? 2.41 2.537 0.606 1 96.81 53 THR B O 1
ATOM 1879 N N . GLY B 1 54 ? 3.525 3.336 -1.188 1 97.69 54 GLY B N 1
ATOM 1880 C CA . GLY B 1 54 ? 3.309 4.707 -0.76 1 97.69 54 GLY B CA 1
ATOM 1881 C C . GLY B 1 54 ? 4.441 5.258 0.087 1 97.69 54 GLY B C 1
ATOM 1882 O O . GLY B 1 54 ? 5.605 4.926 -0.136 1 97.69 54 GLY B O 1
ATOM 1883 N N . ALA B 1 55 ? 4.066 6.156 0.942 1 97.56 55 ALA B N 1
ATOM 1884 C CA . ALA B 1 55 ? 5.039 6.758 1.851 1 97.56 55 ALA B CA 1
ATOM 1885 C C . ALA B 1 55 ? 4.352 7.324 3.09 1 97.56 55 ALA B C 1
ATOM 1887 O O . ALA B 1 55 ? 3.209 7.777 3.02 1 97.56 55 ALA B O 1
ATOM 1888 N N . ILE B 1 56 ? 5.078 7.223 4.164 1 96.62 56 ILE B N 1
ATOM 1889 C CA . ILE B 1 56 ? 4.633 7.957 5.344 1 96.62 56 ILE B CA 1
ATOM 1890 C C . ILE B 1 56 ? 4.988 9.438 5.199 1 96.62 56 ILE B C 1
ATOM 1892 O O . ILE B 1 56 ? 6.156 9.781 5.012 1 96.62 56 ILE B O 1
ATOM 1896 N N . VAL B 1 57 ? 3.955 10.258 5.285 1 97.75 57 VAL B N 1
ATOM 1897 C CA . VAL B 1 57 ? 4.156 11.695 5.133 1 97.75 57 VAL B CA 1
ATOM 1898 C C . VAL B 1 57 ? 3.896 12.398 6.465 1 97.75 57 VAL B C 1
ATOM 1900 O O . VAL B 1 57 ? 2.932 12.078 7.164 1 97.75 57 VAL B O 1
ATOM 1903 N N . THR B 1 58 ? 4.797 13.352 6.742 1 97 58 THR B N 1
ATOM 1904 C CA . THR B 1 58 ? 4.703 14.078 8 1 97 58 THR B CA 1
ATOM 1905 C C . THR B 1 58 ? 4.672 15.586 7.758 1 97 58 THR B C 1
ATOM 1907 O O . THR B 1 58 ? 5.312 16.078 6.828 1 97 58 THR B O 1
ATOM 1910 N N . GLY B 1 59 ? 3.891 16.234 8.477 1 96.44 59 GLY B N 1
ATOM 1911 C CA . GLY B 1 59 ? 3.85 17.688 8.508 1 96.44 59 GLY B CA 1
ATOM 1912 C C . GLY B 1 59 ? 3.908 18.25 9.914 1 96.44 59 GLY B C 1
ATOM 1913 O O . GLY B 1 59 ? 3.373 17.656 10.852 1 96.44 59 GLY B O 1
ATOM 1914 N N . TRP B 1 60 ? 4.484 19.406 9.992 1 94.81 60 TRP B N 1
ATOM 1915 C CA . TRP B 1 60 ? 4.691 20.031 11.297 1 94.81 60 TRP B CA 1
ATOM 1916 C C . TRP B 1 60 ? 4.016 21.391 11.359 1 94.81 60 TRP B C 1
ATOM 1918 O O . TRP B 1 60 ? 4.578 22.391 10.914 1 94.81 60 TRP B O 1
ATOM 1928 N N . PRO B 1 61 ? 2.902 21.438 12.023 1 94.06 61 PRO B N 1
ATOM 1929 C CA . PRO B 1 61 ? 2.207 22.719 12.125 1 94.06 61 PRO B CA 1
ATOM 1930 C C . PRO B 1 61 ? 2.865 23.672 13.133 1 94.06 61 PRO B C 1
ATOM 1932 O O . PRO B 1 61 ? 3.559 23.219 14.047 1 94.06 61 PRO B O 1
ATOM 1935 N N . ALA B 1 62 ? 2.584 24.844 12.969 1 90.94 62 ALA B N 1
ATOM 1936 C CA . ALA B 1 62 ? 3.166 25.859 13.828 1 90.94 62 ALA B CA 1
ATOM 1937 C C . ALA B 1 62 ? 2.721 25.672 15.273 1 90.94 62 ALA B C 1
ATOM 1939 O O . ALA B 1 62 ? 3.473 25.969 16.203 1 90.94 62 ALA B O 1
ATOM 1940 N N . LYS B 1 63 ? 1.6 25.188 15.5 1 91.25 63 LYS B N 1
ATOM 1941 C CA . LYS B 1 63 ? 1.01 25.078 16.828 1 91.25 63 LYS B CA 1
ATOM 1942 C C . LYS B 1 63 ? 1.611 23.906 17.594 1 91.25 63 LYS B C 1
ATOM 1944 O O . LYS B 1 63 ? 1.278 23.688 18.766 1 91.25 63 LYS B O 1
ATOM 1949 N N . GLY B 1 64 ? 2.424 23.203 16.953 1 89.56 64 GLY B N 1
ATOM 1950 C CA . GLY B 1 64 ? 3.074 22.094 17.625 1 89.56 64 GLY B CA 1
ATOM 1951 C C . GLY B 1 64 ? 2.521 20.734 17.219 1 89.56 64 GLY B C 1
ATOM 1952 O O . GLY B 1 64 ? 1.476 20.656 16.578 1 89.56 64 GLY B O 1
ATOM 1953 N N . GLY B 1 65 ? 3.318 19.672 17.609 1 92.62 65 GLY B N 1
ATOM 1954 C CA . GLY B 1 65 ? 2.924 18.344 17.172 1 92.62 65 GLY B CA 1
ATOM 1955 C C . GLY B 1 65 ? 3.225 18.078 15.703 1 92.62 65 GLY B C 1
ATOM 1956 O O . GLY B 1 65 ? 4.066 18.75 15.109 1 92.62 65 GLY B O 1
ATOM 1957 N N . TYR B 1 66 ? 2.615 16.969 15.203 1 94.38 66 TYR B N 1
ATOM 1958 C CA . TYR B 1 66 ? 2.83 16.672 13.789 1 94.38 66 TYR B CA 1
ATOM 1959 C C . TYR B 1 66 ? 1.671 15.867 13.219 1 94.38 66 TYR B C 1
ATOM 1961 O O . TYR B 1 66 ? 0.967 15.172 13.961 1 94.38 66 TYR B O 1
ATOM 1969 N N . TYR B 1 67 ? 1.421 16.125 11.977 1 95.5 67 TYR B N 1
ATOM 1970 C CA . TYR B 1 67 ? 0.535 15.281 11.188 1 95.5 67 TYR B CA 1
ATOM 1971 C C . TYR B 1 67 ? 1.303 14.117 10.57 1 95.5 67 TYR B C 1
ATOM 1973 O O . TYR B 1 67 ? 2.461 14.273 10.172 1 95.5 67 TYR B O 1
ATOM 1981 N N . THR B 1 68 ? 0.658 12.961 10.516 1 96.06 68 THR B N 1
ATOM 1982 C CA . THR B 1 68 ? 1.292 11.859 9.797 1 96.06 68 THR B CA 1
ATOM 1983 C C . THR B 1 68 ? 0.244 10.953 9.156 1 96.06 68 THR B C 1
ATOM 1985 O O . THR B 1 68 ? -0.863 10.812 9.68 1 96.06 68 THR B O 1
ATOM 1988 N N . ARG B 1 69 ? 0.646 10.43 8.016 1 95.75 69 ARG B N 1
ATOM 1989 C CA . ARG B 1 69 ? -0.249 9.547 7.27 1 95.75 69 ARG B CA 1
ATOM 1990 C C . ARG B 1 69 ? 0.521 8.727 6.242 1 95.75 69 ARG B C 1
ATOM 1992 O O . ARG B 1 69 ? 1.428 9.242 5.582 1 95.75 69 ARG B O 1
ATOM 1999 N N . LEU B 1 70 ? 0.133 7.445 6.219 1 96.25 70 LEU B N 1
ATOM 2000 C CA . LEU B 1 70 ? 0.586 6.672 5.066 1 96.25 70 LEU B CA 1
ATOM 2001 C C . LEU B 1 70 ? -0.202 7.043 3.816 1 96.25 70 LEU B C 1
ATOM 2003 O O . LEU B 1 70 ? -1.394 6.742 3.715 1 96.25 70 LEU B O 1
ATOM 2007 N N . CYS B 1 71 ? 0.502 7.617 2.871 1 98.06 71 CYS B N 1
ATOM 2008 C CA . CYS B 1 71 ? -0.165 8.164 1.693 1 98.06 71 CYS B CA 1
ATOM 2009 C C . CYS B 1 71 ? -0.024 7.223 0.503 1 98.06 71 CYS B C 1
ATOM 2011 O O . CYS B 1 71 ? 1.055 6.68 0.26 1 98.06 71 CYS B O 1
ATOM 2013 N N . SER B 1 72 ? -1.178 7.082 -0.154 1 97.88 72 SER B N 1
ATOM 2014 C CA . SER B 1 72 ? -1.159 6.391 -1.439 1 97.88 72 SER B CA 1
ATOM 2015 C C . SER B 1 72 ? -0.524 7.258 -2.521 1 97.88 72 SER B C 1
ATOM 2017 O O . SER B 1 72 ? -0.157 8.406 -2.27 1 97.88 72 SER B O 1
ATOM 2019 N N . LEU B 1 73 ? -0.445 6.688 -3.723 1 98.06 73 LEU B N 1
ATOM 2020 C CA . LEU B 1 73 ? 0.195 7.402 -4.824 1 98.06 73 LEU B CA 1
ATOM 2021 C C . LEU B 1 73 ? -0.607 8.641 -5.203 1 98.06 73 LEU B C 1
ATOM 2023 O O . LEU B 1 73 ? -0.035 9.711 -5.426 1 98.06 73 LEU B O 1
ATOM 2027 N N . VAL B 1 74 ? -1.856 8.492 -5.27 1 98 74 VAL B N 1
ATOM 2028 C CA . VAL B 1 74 ? -2.707 9.625 -5.629 1 98 74 VAL B CA 1
ATOM 2029 C C . VAL B 1 74 ? -2.635 10.695 -4.543 1 98 74 VAL B C 1
ATOM 2031 O O . VAL B 1 74 ? -2.697 11.891 -4.836 1 98 74 VAL B O 1
ATOM 2034 N N . GLU B 1 75 ? -2.467 10.273 -3.354 1 98.12 75 GLU B N 1
ATOM 2035 C CA . GLU B 1 75 ? -2.355 11.227 -2.252 1 98.12 75 GLU B CA 1
ATOM 2036 C C . GLU B 1 75 ? -1.001 11.922 -2.264 1 98.12 75 GLU B C 1
ATOM 2038 O O . GLU B 1 75 ? -0.906 13.109 -1.93 1 98.12 75 GLU B O 1
ATOM 2043 N N . LEU B 1 76 ? -0.01 11.211 -2.611 1 98.38 76 LEU B N 1
ATOM 2044 C CA . LEU B 1 76 ? 1.292 11.844 -2.771 1 98.38 76 LEU B CA 1
ATOM 2045 C C . LEU B 1 76 ? 1.238 12.93 -3.848 1 98.38 76 LEU B C 1
ATOM 2047 O O . LEU B 1 76 ? 1.77 14.023 -3.658 1 98.38 76 LEU B O 1
ATOM 2051 N N . ASP B 1 77 ? 0.64 12.594 -4.922 1 97.81 77 ASP B N 1
ATOM 2052 C CA . ASP B 1 77 ? 0.48 13.562 -6 1 97.81 77 ASP B CA 1
ATOM 2053 C C . ASP B 1 77 ? -0.311 14.781 -5.527 1 97.81 77 ASP B C 1
ATOM 2055 O O . ASP B 1 77 ? 0.046 15.922 -5.844 1 97.81 77 ASP B O 1
ATOM 2059 N N . PHE B 1 78 ? -1.342 14.562 -4.812 1 98.06 78 PHE B N 1
ATOM 2060 C CA . PHE B 1 78 ? -2.162 15.633 -4.254 1 98.06 78 PHE B CA 1
ATOM 2061 C C . PHE B 1 78 ? -1.322 16.562 -3.393 1 98.06 78 PHE B C 1
ATOM 2063 O O . PHE B 1 78 ? -1.518 17.781 -3.416 1 98.06 78 PHE B O 1
ATOM 2070 N N . LEU B 1 79 ? -0.384 16.016 -2.666 1 98.12 79 LEU B N 1
ATOM 2071 C CA . LEU B 1 79 ? 0.464 16.781 -1.759 1 98.12 79 LEU B CA 1
ATOM 2072 C C . LEU B 1 79 ? 1.66 17.375 -2.498 1 98.12 79 LEU B C 1
ATOM 2074 O O . LEU B 1 79 ? 2.459 18.109 -1.912 1 98.12 79 LEU B O 1
ATOM 2078 N N . GLY B 1 80 ? 1.803 17.016 -3.758 1 97.5 80 GLY B N 1
ATOM 2079 C CA . GLY B 1 80 ? 2.936 17.484 -4.539 1 97.5 80 GLY B CA 1
ATOM 2080 C C . GLY B 1 80 ? 4.242 16.812 -4.156 1 97.5 80 GLY B C 1
ATOM 2081 O O . GLY B 1 80 ? 5.305 17.438 -4.215 1 97.5 80 GLY B O 1
ATOM 2082 N N . LEU B 1 81 ? 4.203 15.609 -3.697 1 97.56 81 LEU B N 1
ATOM 2083 C CA . LEU B 1 81 ? 5.387 14.883 -3.252 1 97.56 81 LEU B CA 1
ATOM 2084 C C . LEU B 1 81 ? 5.777 13.812 -4.262 1 97.56 81 LEU B C 1
ATOM 2086 O O . LEU B 1 81 ? 4.91 13.141 -4.832 1 97.56 81 LEU B O 1
ATOM 2090 N N . ASP B 1 82 ? 7.059 13.688 -4.406 1 96.12 82 ASP B N 1
ATOM 2091 C CA . ASP B 1 82 ? 7.59 12.695 -5.328 1 96.12 82 ASP B CA 1
ATOM 2092 C C . ASP B 1 82 ? 7.43 11.281 -4.766 1 96.12 82 ASP B C 1
ATOM 2094 O O . ASP B 1 82 ? 7.688 11.047 -3.582 1 96.12 82 ASP B O 1
ATOM 2098 N N . ARG B 1 83 ? 7.035 10.367 -5.582 1 96.06 83 ARG B N 1
ATOM 2099 C CA . ARG B 1 83 ? 6.746 9.016 -5.109 1 96.06 83 ARG B CA 1
ATOM 2100 C C . ARG B 1 83 ? 8.023 8.188 -4.996 1 96.06 83 ARG B C 1
ATOM 2102 O O . ARG B 1 83 ? 8 7.066 -4.492 1 96.06 83 ARG B O 1
ATOM 2109 N N . PHE B 1 84 ? 9.156 8.742 -5.379 1 96.44 84 PHE B N 1
ATOM 2110 C CA . PHE B 1 84 ? 10.391 7.969 -5.344 1 96.44 84 PHE B CA 1
ATOM 2111 C C . PHE B 1 84 ? 11.445 8.664 -4.496 1 96.44 84 PHE B C 1
ATOM 2113 O O . PHE B 1 84 ? 12.414 8.039 -4.062 1 96.44 84 PHE B O 1
ATOM 2120 N N . LYS B 1 85 ? 11.266 9.922 -4.402 1 94.44 85 LYS B N 1
ATOM 2121 C CA . LYS B 1 85 ? 12.305 10.695 -3.729 1 94.44 85 LYS B CA 1
ATOM 2122 C C . LYS B 1 85 ? 11.773 11.32 -2.439 1 94.44 85 LYS B C 1
ATOM 2124 O O . LYS B 1 85 ? 10.766 12.023 -2.451 1 94.44 85 LYS B O 1
ATOM 2129 N N . ALA B 1 86 ? 12.508 11.125 -1.426 1 93.12 86 ALA B N 1
ATOM 2130 C CA . ALA B 1 86 ? 12.133 11.664 -0.124 1 93.12 86 ALA B CA 1
ATOM 2131 C C . ALA B 1 86 ? 12.406 13.164 -0.054 1 93.12 86 ALA B C 1
ATOM 2133 O O . ALA B 1 86 ? 13.297 13.672 -0.738 1 93.12 86 ALA B O 1
ATOM 2134 N N . ARG B 1 87 ? 11.602 13.797 0.698 1 93.75 87 ARG B N 1
ATOM 2135 C CA . ARG B 1 87 ? 11.773 15.219 0.976 1 93.75 87 ARG B CA 1
ATOM 2136 C C . ARG B 1 87 ? 11.797 15.484 2.477 1 93.75 87 ARG B C 1
ATOM 2138 O O . ARG B 1 87 ? 11.273 14.695 3.262 1 93.75 87 ARG B O 1
ATOM 2145 N N . ASN B 1 88 ? 12.484 16.594 2.783 1 91.31 88 ASN B N 1
ATOM 2146 C CA . ASN B 1 88 ? 12.516 17.031 4.176 1 91.31 88 ASN B CA 1
ATOM 2147 C C . ASN B 1 88 ? 11.5 18.141 4.441 1 91.31 88 ASN B C 1
ATOM 2149 O O . ASN B 1 88 ? 10.898 18.672 3.506 1 91.31 88 ASN B O 1
ATOM 2153 N N . LYS B 1 89 ? 11.398 18.391 5.668 1 90.94 89 LYS B N 1
ATOM 2154 C CA . LYS B 1 89 ? 10.539 19.484 6.102 1 90.94 89 LYS B CA 1
ATOM 2155 C C . LYS B 1 89 ? 10.977 20.812 5.48 1 90.94 89 LYS B C 1
ATOM 2157 O O . LYS B 1 89 ? 12.172 21.062 5.309 1 90.94 89 LYS B O 1
ATOM 2162 N N . SER B 1 90 ? 9.922 21.625 5.242 1 90.12 90 SER B N 1
ATOM 2163 C CA . SER B 1 90 ? 10.242 22.953 4.742 1 90.12 90 SER B CA 1
ATOM 2164 C C . SER B 1 90 ? 10.68 23.875 5.871 1 90.12 90 SER B C 1
ATOM 2166 O O . SER B 1 90 ? 10.117 23.844 6.965 1 90.12 90 SER B O 1
ATOM 2168 N N . GLU B 1 91 ? 11.641 24.75 5.551 1 89.12 91 GLU B N 1
ATOM 2169 C CA . GLU B 1 91 ? 12.055 25.766 6.512 1 89.12 91 GLU B CA 1
ATOM 2170 C C . GLU B 1 91 ? 11.109 26.969 6.48 1 89.12 91 GLU B C 1
ATOM 2172 O O . GLU B 1 91 ? 11.094 27.781 7.41 1 89.12 91 GLU B O 1
ATOM 2177 N N . ASP B 1 92 ? 10.398 27.047 5.367 1 93.38 92 ASP B N 1
ATOM 2178 C CA . ASP B 1 92 ? 9.414 28.109 5.242 1 93.38 92 ASP B CA 1
ATOM 2179 C C . ASP B 1 92 ? 8.125 27.75 5.988 1 93.38 92 ASP B C 1
ATOM 2181 O O . ASP B 1 92 ? 7.43 26.812 5.621 1 93.38 92 ASP B O 1
ATOM 2185 N N . ILE B 1 93 ? 7.793 28.578 6.98 1 92.5 93 ILE B N 1
ATOM 2186 C CA . ILE B 1 93 ? 6.68 28.312 7.879 1 92.5 93 ILE B CA 1
ATOM 2187 C C . ILE B 1 93 ? 5.371 28.281 7.09 1 92.5 93 ILE B C 1
ATOM 2189 O O . ILE B 1 93 ? 4.504 27.438 7.344 1 92.5 93 ILE B O 1
ATOM 2193 N N . ASP B 1 94 ? 5.234 29.203 6.188 1 95 94 ASP B N 1
ATOM 2194 C CA . ASP B 1 94 ? 4.008 29.266 5.402 1 95 94 ASP B CA 1
ATOM 2195 C C . ASP B 1 94 ? 3.854 28.031 4.523 1 95 94 ASP B C 1
ATOM 2197 O O . ASP B 1 94 ? 2.748 27.5 4.363 1 95 94 ASP B O 1
ATOM 2201 N N . GLU B 1 95 ? 4.914 27.625 3.984 1 95.69 95 GLU B N 1
ATOM 2202 C CA . GLU B 1 95 ? 4.887 26.406 3.168 1 95.69 95 GLU B CA 1
ATOM 2203 C C . GLU B 1 95 ? 4.535 25.188 4.004 1 95.69 95 GLU B C 1
ATOM 2205 O O . GLU B 1 95 ? 3.768 24.328 3.564 1 95.69 95 GLU B O 1
ATOM 2210 N N . GLU B 1 96 ? 5.133 25.141 5.188 1 95.88 96 GLU B N 1
ATOM 2211 C CA . GLU B 1 96 ? 4.863 24.016 6.07 1 95.88 96 GLU B CA 1
ATOM 2212 C C . GLU B 1 96 ? 3.408 24.016 6.531 1 95.88 96 GLU B C 1
ATOM 2214 O O . GLU B 1 96 ? 2.768 22.953 6.574 1 95.88 96 GLU B O 1
ATOM 2219 N N . GLU B 1 97 ? 2.924 25.156 6.77 1 95.81 97 GLU B N 1
ATOM 2220 C CA . GLU B 1 97 ? 1.524 25.25 7.172 1 95.81 97 GLU B CA 1
ATOM 2221 C C . GLU B 1 97 ? 0.595 24.844 6.035 1 95.81 97 GLU B C 1
ATOM 2223 O O . GLU B 1 97 ? -0.423 24.188 6.266 1 95.81 97 GLU B O 1
ATOM 2228 N N . ALA B 1 98 ? 0.907 25.297 4.871 1 97.62 98 ALA B N 1
ATOM 2229 C CA . ALA B 1 98 ? 0.121 24.906 3.705 1 97.62 98 ALA B CA 1
ATOM 2230 C C . ALA B 1 98 ? 0.144 23.391 3.514 1 97.62 98 ALA B C 1
ATOM 2232 O O . ALA B 1 98 ? -0.881 22.781 3.195 1 97.62 98 ALA B O 1
ATOM 2233 N N . HIS B 1 99 ? 1.346 22.859 3.672 1 98.06 99 HIS B N 1
ATOM 2234 C CA . HIS B 1 99 ? 1.49 21.406 3.592 1 98.06 99 HIS B CA 1
ATOM 2235 C C . HIS B 1 99 ? 0.614 20.719 4.625 1 98.06 99 HIS B C 1
ATOM 2237 O O . HIS B 1 99 ? -0.113 19.766 4.297 1 98.06 99 HIS B O 1
ATOM 2243 N N . CYS B 1 100 ? 0.617 21.156 5.828 1 96.62 100 CYS B N 1
ATOM 2244 C CA . CYS B 1 100 ? -0.214 20.578 6.883 1 96.62 100 CYS B CA 1
ATOM 2245 C C . CYS B 1 100 ? -1.692 20.688 6.531 1 96.62 100 CYS B C 1
ATOM 2247 O O . CYS B 1 100 ? -2.467 19.766 6.797 1 96.62 100 CYS B O 1
ATOM 2249 N N . GLY B 1 101 ? -2.051 21.844 5.961 1 96.69 101 GLY B N 1
ATOM 2250 C CA . GLY B 1 101 ? -3.424 22.016 5.512 1 96.69 101 GLY B CA 1
ATOM 2251 C C . GLY B 1 101 ? -3.855 20.969 4.504 1 96.69 101 GLY B C 1
ATOM 2252 O O . GLY B 1 101 ? -4.957 20.422 4.598 1 96.69 101 GLY B O 1
ATOM 2253 N N . ARG B 1 102 ? -3.047 20.703 3.594 1 97.94 102 ARG B N 1
ATOM 2254 C CA . ARG B 1 102 ? -3.348 19.703 2.578 1 97.94 102 ARG B CA 1
ATOM 2255 C C . ARG B 1 102 ? -3.4 18.297 3.189 1 97.94 102 ARG B C 1
ATOM 2257 O O . ARG B 1 102 ? -4.211 17.469 2.781 1 97.94 102 ARG B O 1
ATOM 2264 N N . MET B 1 103 ? -2.545 18.062 4.152 1 97.81 103 MET B N 1
ATOM 2265 C CA . MET B 1 103 ? -2.59 16.781 4.848 1 97.81 103 MET B CA 1
ATOM 2266 C C . MET B 1 103 ? -3.918 16.594 5.574 1 97.81 103 MET B C 1
ATOM 2268 O O . MET B 1 103 ? -4.484 15.5 5.574 1 97.81 103 MET B O 1
ATOM 2272 N N . ARG B 1 104 ? -4.371 17.625 6.137 1 96.38 104 ARG B N 1
ATOM 2273 C CA . ARG B 1 104 ? -5.66 17.562 6.824 1 96.38 104 ARG B CA 1
ATOM 2274 C C . ARG B 1 104 ? -6.789 17.266 5.844 1 96.38 104 ARG B C 1
ATOM 2276 O O . ARG B 1 104 ? -7.727 16.531 6.18 1 96.38 104 ARG B O 1
ATOM 2283 N N . GLN B 1 105 ? -6.66 17.812 4.695 1 96.5 105 GLN B N 1
ATOM 2284 C CA . GLN B 1 105 ? -7.656 17.531 3.664 1 96.5 105 GLN B CA 1
ATOM 2285 C C . GLN B 1 105 ? -7.715 16.047 3.336 1 96.5 105 GLN B C 1
ATOM 2287 O O . GLN B 1 105 ? -8.758 15.539 2.908 1 96.5 105 GLN B O 1
ATOM 2292 N N . LEU B 1 106 ? -6.668 15.367 3.607 1 96.81 106 LEU B N 1
ATOM 2293 C CA . LEU B 1 106 ? -6.613 13.938 3.307 1 96.81 106 LEU B CA 1
ATOM 2294 C C . LEU B 1 106 ? -6.984 13.109 4.531 1 96.81 106 LEU B C 1
ATOM 2296 O O . LEU B 1 106 ? -7.023 11.875 4.465 1 96.81 106 LEU B O 1
ATOM 2300 N N . GLY B 1 107 ? -7.207 13.75 5.602 1 93.88 107 GLY B N 1
ATOM 2301 C CA . GLY B 1 107 ? -7.617 13.039 6.805 1 93.88 107 GLY B CA 1
ATOM 2302 C C . GLY B 1 107 ? -6.457 12.672 7.707 1 93.88 107 GLY B C 1
ATOM 2303 O O . GLY B 1 107 ? -6.578 11.766 8.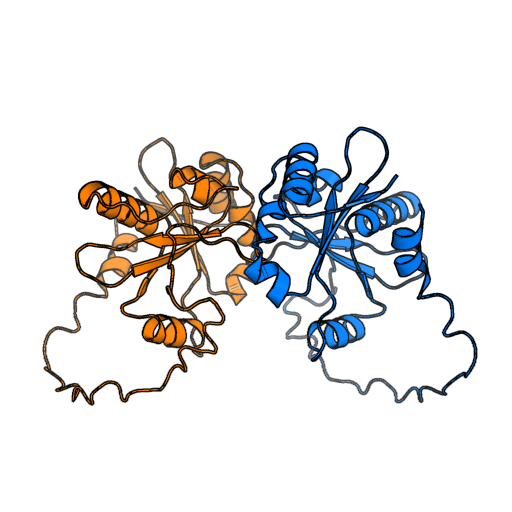539 1 93.88 107 GLY B O 1
ATOM 2304 N N . ALA B 1 108 ? -5.336 13.312 7.508 1 96.06 108 ALA B N 1
ATOM 2305 C CA . ALA B 1 108 ? -4.207 13.047 8.391 1 96.06 108 ALA B CA 1
ATOM 2306 C C . ALA B 1 108 ? -4.539 13.414 9.836 1 96.06 108 ALA B C 1
ATOM 2308 O O . ALA B 1 108 ? -5.191 14.43 10.086 1 96.06 108 ALA B O 1
ATOM 2309 N N . ARG B 1 109 ? -3.967 12.672 10.672 1 93.5 109 ARG B N 1
ATOM 2310 C CA . ARG B 1 109 ? -4.203 12.914 12.086 1 93.5 109 ARG B CA 1
ATOM 2311 C C . ARG B 1 109 ? -3.025 13.648 12.719 1 93.5 109 ARG B C 1
ATOM 2313 O O . ARG B 1 109 ? -1.872 13.414 12.352 1 93.5 109 ARG B O 1
ATOM 2320 N N . ARG B 1 110 ? -3.434 14.344 13.703 1 94.12 110 ARG B N 1
ATOM 2321 C CA . ARG B 1 110 ? -2.4 15.055 14.445 1 94.12 110 ARG B CA 1
ATOM 2322 C C . ARG B 1 110 ? -2.051 14.328 15.742 1 94.12 110 ARG B C 1
ATOM 2324 O O . ARG B 1 110 ? -2.941 13.883 16.469 1 94.12 110 ARG B O 1
ATOM 2331 N N . TYR B 1 111 ? -0.744 14.281 15.945 1 90.94 111 TYR B N 1
ATOM 2332 C CA . TYR B 1 111 ? -0.243 13.719 17.203 1 90.94 111 TYR B CA 1
ATOM 2333 C C . TYR B 1 111 ? 0.648 14.719 17.922 1 90.94 111 TYR B C 1
ATOM 2335 O O . TYR B 1 111 ? 1.384 15.484 17.297 1 90.94 111 TYR B O 1
ATOM 2343 N N . HIS B 1 112 ? 0.572 14.641 19.234 1 90.88 112 HIS B N 1
ATOM 2344 C CA . HIS B 1 112 ? 1.375 15.57 20.031 1 90.88 112 HIS B CA 1
ATOM 2345 C C . HIS B 1 112 ? 2.812 15.078 20.156 1 90.88 112 HIS B C 1
ATOM 2347 O O . HIS B 1 112 ? 3.736 15.883 20.312 1 90.88 112 HIS B O 1
ATOM 2353 N N . SER B 1 113 ? 2.938 13.773 20.203 1 85.69 113 SER B N 1
ATOM 2354 C CA . SER B 1 113 ? 4.234 13.125 20.344 1 85.69 113 SER B CA 1
ATOM 2355 C C . SER B 1 113 ? 4.219 11.711 19.766 1 85.69 113 SER B C 1
ATOM 2357 O O . SER B 1 113 ? 3.148 11.148 19.531 1 85.69 113 SER B O 1
ATOM 2359 N N . PRO B 1 114 ? 5.418 11.234 19.5 1 84.31 114 PRO B N 1
ATOM 2360 C CA . PRO B 1 114 ? 5.453 9.844 19.047 1 84.31 114 PRO B CA 1
ATOM 2361 C C . PRO B 1 114 ? 4.809 8.883 20.031 1 84.31 114 PRO B C 1
ATOM 2363 O O . PRO B 1 114 ? 4.188 7.895 19.625 1 84.31 114 PRO B O 1
ATOM 2366 N N . SER B 1 115 ? 4.984 9.141 21.25 1 84.44 115 SER B N 1
ATOM 2367 C CA . SER B 1 115 ? 4.344 8.305 22.266 1 84.44 115 SER B CA 1
ATOM 2368 C C . SER B 1 115 ? 2.824 8.383 22.172 1 84.44 115 SER B C 1
ATOM 2370 O O . SER B 1 115 ? 2.135 7.375 22.312 1 84.44 115 SER B O 1
ATOM 2372 N N . HIS B 1 116 ? 2.385 9.617 21.984 1 87.88 116 HIS B N 1
ATOM 2373 C CA . HIS B 1 116 ? 0.954 9.812 21.781 1 87.88 116 HIS B CA 1
ATOM 2374 C C . HIS B 1 116 ? 0.454 9.016 20.594 1 87.88 116 HIS B C 1
ATOM 2376 O O . HIS B 1 116 ? -0.576 8.344 20.672 1 87.88 116 HIS B O 1
ATOM 2382 N N . GLU B 1 117 ? 1.163 9.055 19.531 1 87.44 117 GLU B N 1
ATOM 2383 C CA . GLU B 1 117 ? 0.82 8.297 18.328 1 87.44 117 GLU B CA 1
ATOM 2384 C C . GLU B 1 117 ? 0.775 6.801 18.609 1 87.44 117 GLU B C 1
ATOM 2386 O O . GLU B 1 117 ? -0.168 6.113 18.219 1 87.44 11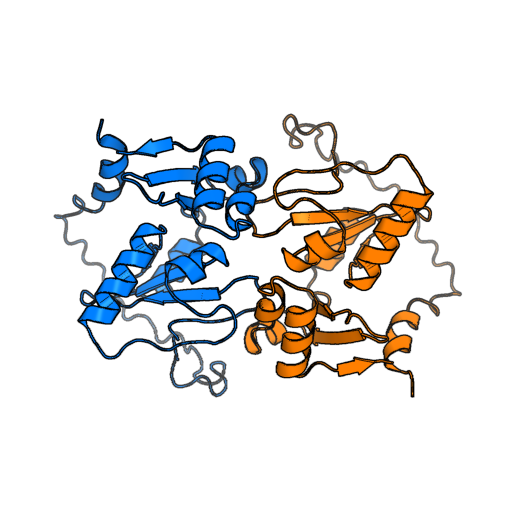7 GLU B O 1
ATOM 2391 N N . TYR B 1 118 ? 1.764 6.371 19.281 1 86 118 TYR B N 1
ATOM 2392 C CA . TYR B 1 118 ? 1.865 4.953 19.609 1 86 118 TYR B CA 1
ATOM 2393 C C . TYR B 1 118 ? 0.66 4.496 20.422 1 86 118 TYR B C 1
ATOM 2395 O O . TYR B 1 118 ? 0.075 3.447 20.141 1 86 118 TYR B O 1
ATOM 2403 N N . HIS B 1 119 ? 0.286 5.273 21.344 1 86.12 119 HIS B N 1
ATOM 2404 C CA . HIS B 1 119 ? -0.833 4.918 22.203 1 86.12 119 HIS B CA 1
ATOM 2405 C C . HIS B 1 119 ? -2.135 4.832 21.422 1 86.12 119 HIS B C 1
ATOM 2407 O O . HIS B 1 119 ? -2.957 3.949 21.656 1 86.12 119 HIS B O 1
ATOM 2413 N N . ILE B 1 120 ? -2.252 5.711 20.516 1 85.25 120 ILE B N 1
ATOM 2414 C CA . ILE B 1 120 ? -3.48 5.758 19.719 1 85.25 120 ILE B CA 1
ATOM 2415 C C . ILE B 1 120 ? -3.488 4.609 18.719 1 85.25 120 ILE B C 1
ATOM 2417 O O . ILE B 1 120 ? -4.488 3.896 18.578 1 85.25 120 ILE B O 1
ATOM 2421 N N . THR B 1 121 ? -2.387 4.379 18.125 1 84.44 121 THR B N 1
ATOM 2422 C CA . THR B 1 121 ? -2.344 3.434 17.016 1 84.44 121 THR B CA 1
ATOM 2423 C C . THR B 1 121 ? -2.25 2 17.531 1 84.44 121 THR B C 1
ATOM 2425 O O . THR B 1 121 ? -2.654 1.062 16.828 1 84.44 121 THR B O 1
ATOM 2428 N N . MET B 1 122 ? -1.736 1.771 18.641 1 81.38 122 MET B N 1
ATOM 2429 C CA . MET B 1 122 ? -1.592 0.427 19.188 1 81.38 122 MET B CA 1
ATOM 2430 C C . MET B 1 122 ? -2.703 0.13 20.188 1 81.38 122 MET B C 1
ATOM 2432 O O . MET B 1 122 ? -2.754 -0.962 20.766 1 81.38 122 MET B O 1
ATOM 2436 N N . GLY B 1 123 ? -3.467 1.057 20.375 1 78.06 123 GLY B N 1
ATOM 2437 C CA . GLY B 1 123 ? -4.543 0.854 21.328 1 78.06 123 GLY B CA 1
ATOM 2438 C C . GLY B 1 123 ? -5.625 -0.08 20.828 1 78.06 123 GLY B C 1
ATOM 2439 O O . GLY B 1 123 ? -5.602 -0.495 19.672 1 78.06 123 GLY B O 1
ATOM 2440 N N . SER B 1 124 ? -6.531 -0.41 21.719 1 78.88 124 SER B N 1
ATOM 2441 C CA . SER B 1 124 ? -7.598 -1.365 21.438 1 78.88 124 SER B CA 1
ATOM 2442 C C . SER B 1 124 ? -8.609 -0.794 20.438 1 78.88 124 SER B C 1
ATOM 2444 O O . SER B 1 124 ? -9.234 -1.539 19.688 1 78.88 124 SER B O 1
ATOM 2446 N N . THR B 1 125 ? -8.766 0.489 20.594 1 80.88 125 THR B N 1
ATOM 2447 C CA . THR B 1 125 ? -9.695 1.14 19.672 1 80.88 125 THR B CA 1
ATOM 2448 C C . THR B 1 125 ? -8.945 1.982 18.641 1 80.88 125 THR B C 1
ATOM 2450 O O . THR B 1 125 ? -8.57 3.121 18.922 1 80.88 125 THR B O 1
ATOM 2453 N N . LYS B 1 126 ? -8.727 1.364 17.531 1 83.62 126 LYS B N 1
ATOM 2454 C CA . LYS B 1 126 ? -8.062 2.092 16.453 1 83.62 126 LYS B CA 1
ATOM 2455 C C . LYS B 1 126 ? -8.992 3.117 15.82 1 83.62 126 LYS B C 1
ATOM 2457 O O . LYS B 1 126 ? -10.188 2.857 15.656 1 83.62 126 LYS B O 1
ATOM 2462 N N . PRO B 1 127 ? -8.367 4.301 15.617 1 85 127 PRO B N 1
ATOM 2463 C CA . PRO B 1 127 ? -9.203 5.289 14.93 1 85 127 PRO B CA 1
ATOM 2464 C C . PRO B 1 127 ? -9.703 4.805 13.57 1 85 127 PRO B C 1
ATOM 2466 O O . PRO B 1 127 ? -9.07 3.949 12.945 1 85 127 PRO B O 1
ATOM 2469 N N . PRO B 1 128 ? -10.859 5.32 13.188 1 89.25 128 PRO B N 1
ATOM 2470 C CA . PRO B 1 128 ? -11.359 4.934 11.867 1 89.25 128 PRO B CA 1
ATOM 2471 C C . PRO B 1 128 ? -10.453 5.398 10.734 1 89.25 128 PRO B C 1
ATOM 2473 O O . PRO B 1 128 ? -9.719 6.375 10.883 1 89.25 128 PRO B O 1
ATOM 2476 N N . GLN B 1 129 ? -10.531 4.629 9.672 1 92.94 129 GLN B N 1
ATOM 2477 C CA . GLN B 1 129 ? -9.859 5.047 8.453 1 92.94 129 GLN B CA 1
ATOM 2478 C C . GLN B 1 129 ? -10.711 6.035 7.66 1 92.94 129 GLN B C 1
ATOM 2480 O O . GLN B 1 129 ? -11.914 5.824 7.496 1 92.94 129 GLN B O 1
ATOM 2485 N N . LEU B 1 130 ? -10.023 7.121 7.266 1 94.69 130 LEU B N 1
ATOM 2486 C CA . LEU B 1 130 ? -10.711 8.172 6.531 1 94.69 130 LEU B CA 1
ATOM 2487 C C . LEU B 1 130 ? -10.203 8.258 5.094 1 94.69 130 LEU B C 1
ATOM 2489 O O . LEU B 1 130 ? -9 8.25 4.859 1 94.69 130 LEU B O 1
ATOM 2493 N N . TYR B 1 131 ? -11.188 8.289 4.195 1 96.94 131 TYR B N 1
ATOM 2494 C CA . TYR B 1 131 ? -10.867 8.484 2.783 1 96.94 131 TYR B CA 1
ATOM 2495 C C . TYR B 1 131 ? -11.57 9.711 2.229 1 96.94 131 TYR B C 1
ATOM 2497 O O . TYR B 1 131 ? -12.797 9.828 2.314 1 96.94 131 TYR B O 1
ATOM 2505 N N . PHE B 1 132 ? -10.734 10.602 1.694 1 97.12 132 PHE B N 1
ATOM 2506 C CA . PHE B 1 132 ? -11.289 11.805 1.099 1 97.12 132 PHE B CA 1
ATOM 2507 C C . PHE B 1 132 ? -10.906 11.914 -0.373 1 97.12 132 PHE B C 1
ATOM 2509 O O . PHE B 1 132 ? -9.828 11.469 -0.771 1 97.12 132 PHE B O 1
ATOM 2516 N N . GLY B 1 133 ? -11.781 12.414 -1.146 1 97.38 133 GLY B N 1
ATOM 2517 C CA . GLY B 1 133 ? -11.547 12.789 -2.531 1 97.38 133 GLY B CA 1
ATOM 2518 C C . GLY B 1 133 ? -11.984 14.203 -2.848 1 97.38 133 GLY B C 1
ATOM 2519 O O . GLY B 1 133 ? -13.07 14.625 -2.447 1 97.38 133 GLY B O 1
ATOM 2520 N N . TRP B 1 134 ? -11.141 14.883 -3.5 1 96.75 134 TRP B N 1
ATOM 2521 C CA . TRP B 1 134 ? -11.375 16.297 -3.789 1 96.75 134 TRP B CA 1
ATOM 2522 C C . TRP B 1 134 ? -11.547 16.516 -5.289 1 96.75 134 TRP B C 1
ATOM 2524 O O . TRP B 1 134 ? -10.57 16.672 -6.02 1 96.75 134 TRP B O 1
ATOM 2534 N N . PRO B 1 135 ? -12.766 16.641 -5.754 1 94.25 135 PRO B N 1
ATOM 2535 C CA . PRO B 1 135 ? -12.992 16.891 -7.18 1 94.25 135 PRO B CA 1
ATOM 2536 C C . PRO B 1 135 ? -12.562 18.297 -7.605 1 94.25 135 PRO B C 1
ATOM 2538 O O . PRO B 1 135 ? -12.242 19.125 -6.754 1 94.25 135 PRO B O 1
ATOM 2541 N N . ASP B 1 136 ? -12.414 18.375 -8.93 1 89.5 136 ASP B N 1
ATOM 2542 C CA . ASP B 1 136 ? -11.977 19.656 -9.469 1 89.5 136 ASP B CA 1
ATOM 2543 C C . ASP B 1 136 ? -12.969 20.766 -9.133 1 89.5 136 ASP B C 1
ATOM 2545 O O . ASP B 1 136 ? -12.578 21.938 -8.984 1 89.5 136 ASP B O 1
ATOM 2549 N N . ASP B 1 137 ? -14.125 20.422 -9.062 1 86.12 137 ASP B N 1
ATOM 2550 C CA . ASP B 1 137 ? -15.141 21.406 -8.711 1 86.12 137 ASP B CA 1
ATOM 2551 C C . ASP B 1 137 ? -15.242 21.562 -7.195 1 86.12 137 ASP B C 1
ATOM 2553 O O . ASP B 1 137 ? -14.336 21.172 -6.461 1 86.12 137 ASP B O 1
ATOM 2557 N N . CYS B 1 138 ? -16.234 22.125 -6.586 1 86.25 138 CYS B N 1
ATOM 2558 C CA . CYS B 1 138 ? -16.406 22.344 -5.152 1 86.25 138 CYS B CA 1
ATOM 2559 C C . CYS B 1 138 ? -16.922 21.078 -4.469 1 86.25 138 CYS B C 1
ATOM 2561 O O . CYS B 1 138 ? -17.375 20.141 -5.133 1 86.25 138 CYS B O 1
ATOM 2563 N N . GLY B 1 139 ? -16.484 20.969 -3.211 1 91.94 139 GLY B N 1
ATOM 2564 C CA . GLY B 1 139 ? -17 19.859 -2.426 1 91.94 139 GLY B CA 1
ATOM 2565 C C . GLY B 1 139 ? -15.953 18.781 -2.152 1 91.94 139 GLY B C 1
ATOM 2566 O O . GLY B 1 139 ? -14.781 18.953 -2.502 1 91.94 139 GLY B O 1
ATOM 2567 N N . VAL B 1 140 ? -16.422 17.734 -1.391 1 95.69 140 VAL B N 1
ATOM 2568 C CA . VAL B 1 140 ? -15.508 16.672 -1.004 1 95.69 140 VAL B CA 1
ATOM 2569 C C . VAL B 1 140 ? -16.281 15.359 -0.875 1 95.69 140 VAL B C 1
ATOM 2571 O O . V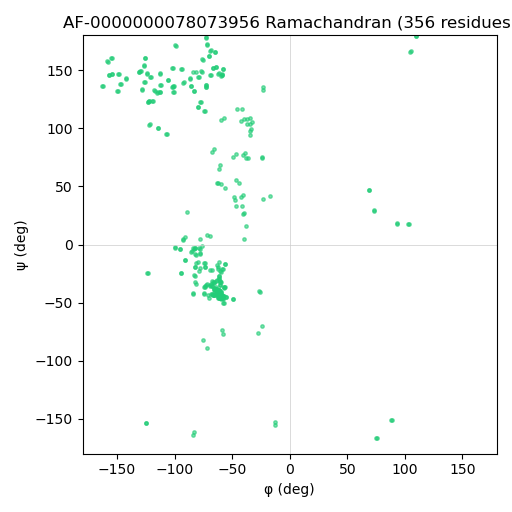AL B 1 140 ? -17.406 15.336 -0.375 1 95.69 140 VAL B O 1
ATOM 2574 N N . TRP B 1 141 ? -15.734 14.312 -1.483 1 96.81 141 TRP B N 1
ATOM 2575 C CA . TRP B 1 141 ? -16.219 12.961 -1.225 1 96.81 141 TRP B CA 1
ATOM 2576 C C . TRP B 1 141 ? -15.539 12.367 0.005 1 96.81 141 TRP B C 1
ATOM 2578 O O . TRP B 1 141 ? -14.328 12.531 0.196 1 96.81 141 TRP B O 1
ATOM 2588 N N . ALA B 1 142 ? -16.375 11.711 0.853 1 96.62 142 ALA B N 1
ATOM 2589 C CA . ALA B 1 142 ? -15.789 11.156 2.07 1 96.62 142 ALA B CA 1
ATOM 2590 C C . ALA B 1 142 ? -16.406 9.805 2.414 1 96.62 142 ALA B C 1
ATOM 2592 O O . ALA B 1 142 ? -17.594 9.586 2.164 1 96.62 142 ALA B O 1
ATOM 2593 N N . ILE B 1 143 ? -15.609 8.953 2.896 1 96.19 143 ILE B N 1
ATOM 2594 C CA . ILE B 1 143 ? -16.078 7.695 3.477 1 96.19 143 ILE B CA 1
ATOM 2595 C C . ILE B 1 143 ? -15.148 7.285 4.625 1 96.19 143 ILE B C 1
ATOM 2597 O O . ILE B 1 143 ? -13.945 7.539 4.582 1 96.19 143 ILE B O 1
ATOM 2601 N N . GLN B 1 144 ? -15.703 6.82 5.68 1 94.62 144 GLN B N 1
ATOM 2602 C CA . GLN B 1 144 ? -1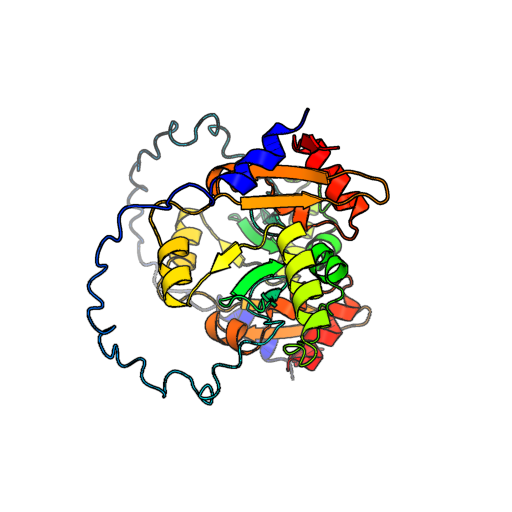4.922 6.355 6.824 1 94.62 144 GLN B CA 1
ATOM 2603 C C . GLN B 1 144 ? -15.391 4.977 7.285 1 94.62 144 GLN B C 1
ATOM 2605 O O . GLN B 1 144 ? -16.547 4.598 7.059 1 94.62 144 GLN B O 1
ATOM 2610 N N . ALA B 1 145 ? -14.453 4.246 7.789 1 93.5 145 ALA B N 1
ATOM 2611 C CA . ALA B 1 145 ? -14.766 2.924 8.328 1 93.5 145 ALA B CA 1
ATOM 2612 C C . ALA B 1 145 ? -13.688 2.477 9.32 1 93.5 145 ALA B C 1
ATOM 2614 O O . ALA B 1 145 ? -12.578 3.008 9.328 1 93.5 145 ALA B O 1
ATOM 2615 N N . THR B 1 146 ? -14.133 1.577 10.148 1 90.62 146 THR B N 1
ATOM 2616 C CA . THR B 1 146 ? -13.117 0.904 10.953 1 90.62 146 THR B CA 1
ATOM 2617 C C . THR B 1 146 ? -12.188 0.081 10.07 1 90.62 146 THR B C 1
ATOM 2619 O O . THR B 1 146 ? -12.477 -0.138 8.891 1 90.62 146 THR B O 1
ATOM 2622 N N . GLU B 1 147 ? -11.109 -0.308 10.609 1 89.62 147 GLU B N 1
ATOM 2623 C CA . GLU B 1 147 ? -10.195 -1.154 9.844 1 89.62 147 GLU B CA 1
ATOM 2624 C C . GLU B 1 147 ? -10.906 -2.404 9.328 1 89.62 147 GLU B C 1
ATOM 2626 O O . GLU B 1 147 ? -10.75 -2.775 8.164 1 89.62 147 GLU B O 1
ATOM 2631 N N . ASP B 1 148 ? -11.664 -3.029 10.18 1 89.25 148 ASP B N 1
ATOM 2632 C CA . ASP B 1 148 ? -12.414 -4.215 9.781 1 89.25 148 ASP B CA 1
ATOM 2633 C C . ASP B 1 148 ? -13.43 -3.881 8.688 1 89.25 148 ASP B C 1
ATOM 2635 O O . ASP B 1 148 ? -13.57 -4.621 7.715 1 89.25 148 ASP B O 1
ATOM 2639 N N . GLY B 1 149 ? -14.102 -2.793 8.953 1 91.25 149 GLY B N 1
ATOM 2640 C CA . GLY B 1 149 ? -15.047 -2.357 7.934 1 91.25 149 GLY B CA 1
ATOM 2641 C C . GLY B 1 149 ? -14.398 -2.068 6.598 1 91.25 149 GLY B C 1
ATOM 2642 O O . GLY B 1 149 ? -14.945 -2.412 5.547 1 91.25 149 GLY B O 1
ATOM 2643 N N . SER B 1 150 ? -13.266 -1.457 6.668 1 93.75 150 SER B N 1
ATOM 2644 C CA . SER B 1 150 ? -12.516 -1.166 5.453 1 93.75 150 SER B CA 1
ATOM 2645 C C . SER B 1 150 ? -12.102 -2.449 4.738 1 93.75 150 SER B C 1
ATOM 2647 O O . SER B 1 150 ? -12.148 -2.525 3.51 1 93.75 150 SER B O 1
ATOM 2649 N N . ASN B 1 151 ? -11.68 -3.369 5.48 1 92.75 151 ASN B N 1
ATOM 2650 C CA . ASN B 1 151 ? -11.312 -4.66 4.91 1 92.75 151 ASN B CA 1
ATOM 2651 C C . ASN B 1 151 ? -12.508 -5.328 4.23 1 92.75 151 ASN B C 1
ATOM 2653 O O . ASN B 1 151 ? -12.398 -5.801 3.098 1 92.75 151 ASN B O 1
ATOM 2657 N N . ASP B 1 152 ? -13.57 -5.312 4.875 1 90.94 152 ASP B N 1
ATOM 2658 C CA . ASP B 1 152 ? -14.773 -5.977 4.379 1 90.94 152 ASP B CA 1
ATOM 2659 C C . ASP B 1 152 ? -15.258 -5.336 3.082 1 90.94 152 ASP B C 1
ATOM 2661 O O . ASP B 1 152 ? -15.672 -6.035 2.156 1 90.94 152 ASP B O 1
ATOM 2665 N N . LYS B 1 153 ? -15.148 -4.059 3.023 1 93.44 153 LYS B N 1
ATOM 2666 C CA . LYS B 1 153 ? -15.672 -3.324 1.874 1 93.44 153 LYS B CA 1
ATOM 2667 C C . LYS B 1 153 ? -14.602 -3.172 0.791 1 93.44 153 LYS B C 1
ATOM 2669 O O . LYS B 1 153 ? -14.914 -2.771 -0.335 1 93.44 153 LYS B O 1
ATOM 2674 N N . GLY B 1 154 ? -13.398 -3.443 1.133 1 95.12 154 GLY B N 1
ATOM 2675 C CA . GLY B 1 154 ? -12.305 -3.254 0.193 1 95.12 154 GLY B CA 1
ATOM 2676 C C . GLY B 1 154 ? -12.023 -1.794 -0.109 1 95.12 154 GLY B C 1
ATOM 2677 O O . GLY B 1 154 ? -11.891 -1.41 -1.272 1 95.12 154 GLY B O 1
ATOM 2678 N N . LEU B 1 155 ? -11.961 -1.03 0.933 1 96.62 155 LEU B N 1
ATOM 2679 C CA . LEU B 1 155 ? -11.836 0.405 0.708 1 96.62 155 LEU B CA 1
ATOM 2680 C C . LEU B 1 155 ? -10.422 0.76 0.248 1 96.62 155 LEU B C 1
ATOM 2682 O O . LEU B 1 155 ? -10.195 1.855 -0.27 1 96.62 155 LEU B O 1
ATOM 2686 N N . GLY B 1 156 ? -9.531 -0.185 0.448 1 96.19 156 GLY B N 1
ATOM 2687 C CA . GLY B 1 156 ? -8.188 0.049 -0.067 1 96.19 156 GLY B CA 1
ATOM 2688 C C . GLY B 1 156 ? -8.164 0.336 -1.556 1 96.19 156 GLY B C 1
ATOM 2689 O O . GLY B 1 156 ? -7.215 0.94 -2.061 1 96.19 156 GLY B O 1
ATOM 2690 N N . ARG B 1 157 ? -9.227 0.016 -2.258 1 96.62 157 ARG B N 1
ATOM 2691 C CA . ARG B 1 157 ? -9.359 0.275 -3.688 1 96.62 157 ARG B CA 1
ATOM 2692 C C . ARG B 1 157 ? -9.289 1.77 -3.982 1 96.62 157 ARG B C 1
ATOM 2694 O O . ARG B 1 157 ? -8.875 2.174 -5.07 1 96.62 157 ARG B O 1
ATOM 2701 N N . ILE B 1 158 ? -9.703 2.469 -3.061 1 97.94 158 ILE B N 1
ATOM 2702 C CA . ILE B 1 158 ? -9.688 3.92 -3.215 1 97.94 158 ILE B CA 1
ATOM 2703 C C . ILE B 1 158 ? -8.258 4.402 -3.436 1 97.94 158 ILE B C 1
ATOM 2705 O O . ILE B 1 158 ? -8.016 5.312 -4.234 1 97.94 158 ILE B O 1
ATOM 2709 N N . ASN B 1 159 ? -7.352 3.721 -2.785 1 97.94 159 ASN B N 1
ATOM 2710 C CA . ASN B 1 159 ? -5.941 4.086 -2.857 1 97.94 159 ASN B CA 1
ATOM 2711 C C . ASN B 1 159 ? -5.305 3.607 -4.16 1 97.94 159 ASN B C 1
ATOM 2713 O O . ASN B 1 159 ? -4.16 3.951 -4.457 1 97.94 159 ASN B O 1
ATOM 2717 N N . ASN B 1 160 ? -6.047 2.844 -4.922 1 98.12 160 ASN B N 1
ATOM 2718 C CA . ASN B 1 160 ? -5.523 2.344 -6.188 1 98.12 160 ASN B CA 1
ATOM 2719 C C . ASN B 1 160 ? -5.695 3.365 -7.309 1 98.12 160 ASN B C 1
ATOM 2721 O O . ASN B 1 160 ? -5.254 3.135 -8.438 1 98.12 160 ASN B O 1
ATOM 2725 N N . ALA B 1 161 ? -6.312 4.465 -7.043 1 97.75 161 ALA B N 1
ATOM 2726 C CA . ALA B 1 161 ? -6.539 5.496 -8.055 1 97.75 161 ALA B CA 1
ATOM 2727 C C . ALA B 1 161 ? -5.227 6.168 -8.453 1 97.75 161 ALA B C 1
ATOM 2729 O O . ALA B 1 161 ? -4.371 6.43 -7.602 1 97.75 161 ALA B O 1
ATOM 2730 N N . PHE B 1 162 ? -5.184 6.527 -9.727 1 95.56 162 PHE B N 1
ATOM 2731 C CA . PHE B 1 162 ? -4.035 7.289 -10.203 1 95.56 162 PHE B CA 1
ATOM 2732 C C . PHE B 1 162 ? -4.328 8.789 -10.172 1 95.56 162 PHE B C 1
ATOM 2734 O O . PHE B 1 162 ? -3.408 9.602 -10.141 1 95.56 162 PHE B O 1
ATOM 2741 N N . THR B 1 163 ? -5.566 9.062 -10.242 1 96.38 163 THR B N 1
ATOM 2742 C CA . THR B 1 163 ? -5.957 10.469 -10.227 1 96.38 163 THR B CA 1
ATOM 2743 C C . THR B 1 163 ? -6.977 10.742 -9.125 1 96.38 163 THR B C 1
ATOM 2745 O O . THR B 1 163 ? -7.684 9.828 -8.688 1 96.38 163 THR B O 1
ATOM 2748 N N . MET B 1 164 ? -7.02 12 -8.836 1 97.31 164 MET B N 1
ATOM 2749 C CA . MET B 1 164 ? -7.961 12.398 -7.793 1 97.31 164 MET B CA 1
ATOM 2750 C C . MET B 1 164 ? -9.398 12.203 -8.258 1 97.31 164 MET B C 1
ATOM 2752 O O . MET B 1 164 ? -10.273 11.867 -7.461 1 97.31 164 MET B O 1
ATOM 2756 N N . MET B 1 165 ? -9.586 12.367 -9.555 1 96.56 165 MET B N 1
ATOM 2757 C CA . MET B 1 165 ? -10.93 12.148 -10.086 1 96.56 165 MET B CA 1
ATOM 2758 C C . MET B 1 165 ? -11.328 10.68 -9.969 1 96.56 165 MET B C 1
ATOM 2760 O O . MET B 1 165 ? -12.445 10.367 -9.562 1 96.56 165 MET B O 1
ATOM 2764 N N . ASP B 1 166 ? -10.461 9.797 -10.281 1 96.88 166 ASP B N 1
ATOM 2765 C CA . ASP B 1 166 ? -10.727 8.375 -10.109 1 96.88 166 ASP B CA 1
ATOM 2766 C C . ASP B 1 166 ? -10.969 8.031 -8.641 1 96.88 166 ASP B C 1
ATOM 2768 O O . ASP B 1 166 ? -11.812 7.184 -8.328 1 96.88 166 ASP B O 1
ATOM 2772 N N . ARG B 1 167 ? -10.203 8.664 -7.801 1 98.12 167 ARG B N 1
ATOM 2773 C CA . ARG B 1 167 ? -10.375 8.461 -6.363 1 98.12 167 ARG B CA 1
ATOM 2774 C C . ARG B 1 167 ? -11.773 8.859 -5.918 1 98.12 167 ARG B C 1
ATOM 2776 O O . ARG B 1 167 ? -12.43 8.109 -5.184 1 98.12 167 ARG B O 1
ATOM 2783 N N . CYS B 1 168 ? -12.195 9.969 -6.387 1 97.62 168 CYS B N 1
ATOM 2784 C CA . CYS B 1 168 ? -13.539 10.438 -6.066 1 97.62 168 CYS B CA 1
ATOM 2785 C C . CYS B 1 168 ? -14.594 9.445 -6.551 1 97.62 168 CYS B C 1
ATOM 2787 O O . CYS B 1 168 ? -15.523 9.109 -5.82 1 97.62 168 CYS B O 1
ATOM 2789 N N . GLN B 1 169 ? -14.422 9 -7.738 1 97.12 169 GLN B N 1
ATOM 2790 C CA . GLN B 1 169 ? -15.383 8.055 -8.305 1 97.12 169 GLN B CA 1
ATOM 2791 C C . GLN B 1 169 ? -15.43 6.766 -7.488 1 97.12 169 GLN B C 1
ATOM 2793 O O . GLN B 1 169 ? -16.5 6.195 -7.281 1 97.12 169 GLN B O 1
ATOM 2798 N N . MET B 1 170 ? -14.312 6.355 -7.055 1 97.69 170 MET B N 1
ATOM 2799 C CA . MET B 1 170 ? -14.258 5.121 -6.277 1 97.69 170 MET B CA 1
ATOM 2800 C C . MET B 1 170 ? -14.938 5.297 -4.926 1 97.69 170 MET B C 1
ATOM 2802 O O . MET B 1 170 ? -15.641 4.398 -4.457 1 97.69 170 MET B O 1
ATOM 2806 N N . ILE B 1 171 ? -14.68 6.426 -4.297 1 97.25 171 ILE B N 1
ATOM 2807 C CA . ILE B 1 171 ? -15.344 6.699 -3.023 1 97.25 171 ILE B CA 1
ATOM 2808 C C . ILE B 1 171 ? -16.859 6.672 -3.213 1 97.25 171 ILE B C 1
ATOM 2810 O O . ILE B 1 171 ? -17.578 6.059 -2.422 1 97.25 171 ILE B O 1
ATOM 2814 N N . LYS B 1 172 ? -17.281 7.336 -4.27 1 96.94 172 LYS B N 1
ATOM 2815 C CA . LYS B 1 172 ? -18.703 7.332 -4.582 1 96.94 172 LYS B CA 1
ATOM 2816 C C . LYS B 1 172 ? -19.234 5.906 -4.766 1 96.94 172 LYS B C 1
ATOM 2818 O O . LYS B 1 172 ? -20.234 5.523 -4.168 1 96.94 172 LYS B O 1
ATOM 2823 N N . LYS B 1 173 ? -18.609 5.168 -5.531 1 96.62 173 LYS B N 1
ATOM 2824 C CA . LYS B 1 173 ? -19.016 3.809 -5.859 1 96.62 173 LYS B CA 1
ATOM 2825 C C . LYS B 1 173 ? -19.078 2.934 -4.613 1 96.62 173 LYS B C 1
ATOM 2827 O O . LYS B 1 173 ? -19.922 2.029 -4.523 1 96.62 173 LYS B O 1
ATOM 2832 N N . LEU B 1 174 ? -18.25 3.176 -3.664 1 96.69 174 LEU B N 1
ATOM 2833 C CA . LEU B 1 174 ? -18.156 2.316 -2.488 1 96.69 174 LEU B CA 1
ATOM 2834 C C . LEU B 1 174 ? -19.062 2.824 -1.367 1 96.69 174 LEU B C 1
ATOM 2836 O O . LEU B 1 174 ? -19 2.32 -0.244 1 96.69 174 LEU B O 1
ATOM 2840 N N . GLY B 1 175 ? -19.797 3.859 -1.696 1 96.12 175 GLY B N 1
ATOM 2841 C CA . GLY B 1 175 ? -20.828 4.285 -0.76 1 96.12 175 GLY B CA 1
ATOM 2842 C C . GLY B 1 175 ? -20.438 5.531 0.017 1 96.12 175 GLY B C 1
ATOM 2843 O O . GLY B 1 175 ? -21.016 5.809 1.076 1 96.12 175 GLY B O 1
ATOM 2844 N N . GLY B 1 176 ? -19.453 6.23 -0.494 1 97 176 GLY B N 1
ATOM 2845 C CA . GLY B 1 176 ? -19.094 7.488 0.142 1 97 176 GLY B CA 1
ATOM 2846 C C . GLY B 1 176 ? -20.156 8.562 -0.028 1 97 176 GLY B C 1
ATOM 2847 O O . GLY B 1 176 ? -21.109 8.391 -0.8 1 97 176 GLY B O 1
ATOM 2848 N N . LYS B 1 177 ? -19.938 9.578 0.781 1 95.44 177 LYS B N 1
ATOM 2849 C CA . LYS B 1 177 ? -20.875 10.703 0.756 1 95.44 177 LYS B CA 1
ATOM 2850 C C . LYS B 1 177 ? -20.203 11.961 0.213 1 95.44 177 LYS B C 1
ATOM 2852 O O . LYS B 1 177 ? -19.016 12.172 0.422 1 95.44 177 LYS B O 1
ATOM 2857 N N . PHE B 1 178 ? -21.062 12.742 -0.463 1 95.69 178 PHE B N 1
ATOM 2858 C CA . PHE B 1 178 ? -20.578 14.008 -0.99 1 95.69 178 PHE B CA 1
ATOM 2859 C C . PHE B 1 178 ? -21.016 15.164 -0.099 1 95.69 178 PHE B C 1
ATOM 2861 O O . PHE B 1 178 ? -22.172 15.234 0.313 1 95.69 178 PHE B O 1
ATOM 2868 N N . TYR B 1 179 ? -20.047 16.031 0.251 1 91.44 179 TYR B N 1
ATOM 2869 C CA . TYR B 1 179 ? -20.328 17.219 1.048 1 91.44 179 TYR B CA 1
ATOM 2870 C C . TYR B 1 179 ? -20.016 18.484 0.257 1 91.44 179 TYR B C 1
ATOM 2872 O O . TYR B 1 179 ? -18.969 18.609 -0.368 1 91.44 179 TYR B O 1
ATOM 2880 N N . GLU B 1 180 ? -21.016 19.422 0.294 1 87.62 180 GLU B N 1
ATOM 2881 C CA . GLU B 1 180 ? -20.828 20.688 -0.398 1 87.62 180 GLU B CA 1
ATOM 2882 C C . GLU B 1 180 ? -20.312 21.766 0.551 1 87.62 180 GLU B C 1
ATOM 2884 O O . GLU B 1 180 ? -20.625 21.75 1.745 1 87.62 180 GLU B O 1
#

Radius of gyration: 23.16 Å; Cα contacts (8 Å, |Δi|>4): 601; chains: 2; bounding box: 54×69×60 Å

Secondary structure (DSSP, 8-state):
--GGGTGGGGGG---S----------------TTSSSS--S----SEE--SSSSEEEEE--TTSSEEEEEE-HHHHHHTT--SSS--PPPS-HHHHHHHHHHHHHTTPEEESSHHHHHHHHSSSSPPPEEEEE--SSS-EEEEEE-HHHHHHHTGGGGGG-SSHHHHHHHHHHTT-EEE-/--GGGGGGGGGG---S----------------TTSS-TT-S----SEE--SSSSEEEEE--TTSSEEEEEE-HHHHHHTT--SSS--PPPS-HHHHHHHHHHHHHTTPEEESSHHHHHHHHSSSSPPPEEEEE--SSS-EEEEEE-HHHHHHHTGGGGGG-SSHHHHHHHHHHTT-EEE-

Solvent-accessible surface area (backbone atoms only — not comparable to full-atom values): 20168 Å² total; per-residue (Å²): 138,73,56,81,64,44,69,73,51,62,80,61,73,88,71,75,85,73,70,75,68,71,70,64,69,74,68,77,70,73,67,57,64,65,81,31,50,103,41,68,71,77,73,72,40,20,36,38,48,25,58,46,65,31,29,39,35,45,30,54,39,90,90,53,43,31,32,44,38,80,30,35,61,31,51,28,53,72,70,70,44,61,71,79,52,72,43,63,70,63,87,47,64,68,58,24,40,50,50,32,52,54,40,46,65,49,56,39,46,77,31,77,40,73,65,52,42,48,53,46,67,69,35,94,70,55,71,62,45,59,46,54,18,59,49,93,63,88,44,37,33,37,43,70,32,42,65,66,51,21,30,74,69,19,51,9,33,38,44,51,24,80,38,50,61,53,22,29,52,41,37,47,74,75,67,29,46,79,43,123,139,74,58,82,63,45,71,72,50,65,80,62,73,87,70,75,84,75,68,74,68,71,69,62,67,75,68,78,70,74,68,58,62,65,81,34,48,102,42,63,72,76,73,74,38,20,37,39,49,25,56,46,67,30,29,39,35,42,28,54,39,88,90,54,42,32,33,46,39,79,29,36,62,31,50,29,54,73,71,70,44,61,70,80,51,73,42,66,70,63,87,47,64,66,60,22,39,51,49,32,51,52,40,47,65,49,56,38,45,77,30,78,37,72,65,53,42,48,53,44,67,69,36,93,70,56,72,62,44,60,45,56,20,60,48,94,60,87,43,37,35,37,42,72,32,42,65,66,51,21,30,74,70,20,50,7,34,39,43,52,24,81,38,49,62,53,22,29,51,42,36,47,74,74,68,31,44,79,44,125

pLDDT: mean 77.72, std 28.73, range [16.92, 98.38]

Organism: Fusarium culmorum (NCBI:txid5516)

Sequence (360 aa):
MGTLFSAYQLNKDDQGKRGTVCHEPLGEYYYDHELLGDFGNTFFPRTQFTSRTGAIVTGWPAKGGYYTRLCSLVELDFLGLDRFKARNKSEDIDEEEAHCGRMRQLGARRYHSPSHEYHITMGSTKPPQLYFGWPDDCGVWAIQATEDGSNDKGLGRINNAFTMMDRCQMIKKLGGKFYEMGTLFSAYQLNKDDQGKRGTVCHEPLGEYYYDHELLGDFGNTFFPRTQFTSRTGAIVTGWPAKGGYYTRLCSLVELDFLGLDRFKARNKSEDIDEEEAHCGRMRQLGARRYHSPSHEYHITMGSTKPPQLYFGWPDDCGVWAIQATEDGSNDKGLGRINNAFTMMDRCQMIKKLGGKFYE

Foldseek 3Di:
DCCVVCVVVVVPPPPDDPPCPPCPPPPPPCPPCCVCPVPNPVQPFQWADDPDAATWGWAAAPVAFIWIDRAFQQLCVQLVHDRPDTGGQDPDNVNRNVSVVSSVQQVTDTARDPVRVCCQCVDPDHDWDKGWADDPDDWIWIDIDHPVVCVVLVVCVLSVDNHSVVSNVSSVVSPTDIDD/DACVVCVVVVVPPPPDDPPCPVCPPPPPPCPPCCVCPVPNPVQPFQWADDPDAATWGWAAAPVAFIWIDRAFQQLCVQLVHDRPDTGGQDPDNVNRNVSVVSSVQQVTDTDRDPVRVCCQCVDPDHDWDKGWADDPDDWIWIDIDHPVVCVVLVVCVLSVDNHSVVSNVSSVVSPTDIDD

Nearest PDB structures (foldseek):
  4oh4-assembly1_A  TM=2.887E-01  e=9.013E+00  Arabidopsis thaliana
  7kyb-assembly1_A  TM=2.296E-01  e=5.017E+00  Saccharomyces cerevisiae S288C
  7kyb-assembly1_A  TM=2.295E-01  e=4.741E+00  Saccharomyces cerevisiae S288C
  4oh4-assembly1_A  TM=2.887E-01  e=9.028E+00  Arabidopsis thaliana